Protein AF-0000000080391112 (afdb_homodimer)

Solvent-accessible surface area (backbone atoms only — not comparable to full-atom values): 18934 Å² total; per-residue (Å²): 124,63,50,55,56,70,35,30,35,18,36,12,37,59,83,52,23,48,43,70,63,32,48,49,54,48,21,66,73,70,69,30,48,73,45,47,54,56,57,52,50,52,50,50,19,52,75,69,72,37,51,70,59,55,37,47,55,52,38,66,79,33,61,64,56,57,49,52,56,45,50,52,51,35,51,47,52,72,72,45,60,29,32,34,35,31,22,71,55,28,47,78,56,31,87,76,46,53,21,36,33,30,36,56,54,70,69,59,12,36,50,50,43,30,70,73,71,53,77,54,62,68,59,46,43,52,50,48,53,52,40,51,51,52,50,44,51,42,38,32,72,76,68,68,39,62,83,85,60,63,81,84,40,40,32,36,41,33,46,83,62,33,54,62,68,47,46,40,52,31,50,48,46,46,43,70,49,41,52,89,121,124,62,50,56,56,68,34,30,33,18,38,12,37,58,85,53,24,50,43,69,62,31,49,50,55,48,20,65,72,69,70,30,48,74,45,46,54,56,57,52,52,54,52,50,18,52,76,69,72,36,52,68,58,56,37,48,55,53,38,66,80,34,61,63,57,58,50,53,58,47,51,52,52,35,52,47,54,72,69,44,60,31,34,33,35,31,23,70,56,28,47,78,54,31,86,77,46,54,22,35,33,32,35,58,54,70,67,57,11,36,49,50,44,32,70,73,72,52,76,55,63,67,60,47,43,52,51,49,53,52,39,52,52,51,49,45,50,40,37,31,73,78,67,70,40,62,82,83,60,61,80,83,40,40,31,36,38,34,46,83,61,33,55,61,69,47,47,40,50,31,51,47,47,46,42,67,50,41,51,89,121

Foldseek 3Di:
DQLLQAFEAEEAEAAQLCRVVLQVVLCVVQVAAEDELVVVLCVVCVVVVHDSLVSLVVCLVPVVVVVVSLVVLLVCLVPDTRYYYYYLCSLVSRPGHQFEYGYEDLLNSLVSVCVVPNDDSVVSSVSRVSSVVSVQSSCCVVPVDRSPDCVSHPYYYYCVVDPSVRVSVVVVVVSNPVPPD/DQLLQAFEEEEAEAAQLCRVVLQVVLCVVQVAAEDELVVVLCVVCVVVVHDSLVSLVVCLVPVVVVVVSLVVLLVCLVPDTRYYYYYLCSLVSRPGHQFEYGYEDLLNSLVSVCVVPNDDSVVSSVSRVSSVVSVQSSCCVVPVDRSPDCVSHPYYYYCVVDPSVRVSVVVVVVSNPVPPD

Nearest PDB structures (foldseek):
  3hdt-assembly1_B  TM=7.979E-01  e=8.665E-09  [Clostridium] symbiosum ATCC 14940
  3fdi-assembly1_A  TM=7.710E-01  e=2.626E-08  Eubacterium ventriosum ATCC 27560
  3fdi-assembly1_B  TM=7.491E-01  e=7.749E-07  Eubacterium ventriosum ATCC 27560
  5ycd-assembly1_A  TM=6.142E-01  e=5.636E-06  Poecilia reticulata
  3be4-assembly1_A  TM=5.995E-01  e=8.522E-04  Cryptosporidium parvum Iowa II

pLDDT: mean 89.26, std 10.64, range [34.59, 98.62]

InterPro domains:
  IPR011892 Cytidylate kinase, archaeal-type [MF_00239] (7-179)
  IPR011892 Cytidylate kinase, archaeal-type [TIGR02173] (8-176)
  IPR011994 Cytidylate kinase domain [cd02020] (10-159)
  IPR027417 P-loop containing nucleoside triphosphate hydrolase [G3DSA:3.40.50.300] (3-178)
  IPR027417 P-loop containing nucleoside triphosphate hydrolase [SSF52540] (9-159)

Organism: NCBI:txid1090322

Radius of gyration: 21.75 Å; Cα contacts (8 Å, |Δi|>4): 569; chains: 2; bounding box: 45×64×50 Å

Sequence (362 aa):
MSVASEVLLTISGLPGSGTTTVSRLLSEKYGLEMISAGEVFRSLAKEYGMTLAEFGELAESDDSIDLKIDARQKEIANTRDNVILEGRLAGHMAEKALKIWIKASVDVRVERIVGREGSSFDDKLAETIEREASEAIRYKSIYDINIDDLSAYDLVIDSQKWNQFQITNIVSIAIDNYSDIMSVASEVLLTISGLPGSGTTTVSRLLSEKYGLEMISAGEVFRSLAKEYGMTLAEFGELAESDDSIDLKIDARQKEIANTRDNVILEGRLAGHMAEKALKIWIKASVDVRVERIVGREGSSFDDKLAETIEREASEAIRYKSIYDINIDDLSAYDLVIDS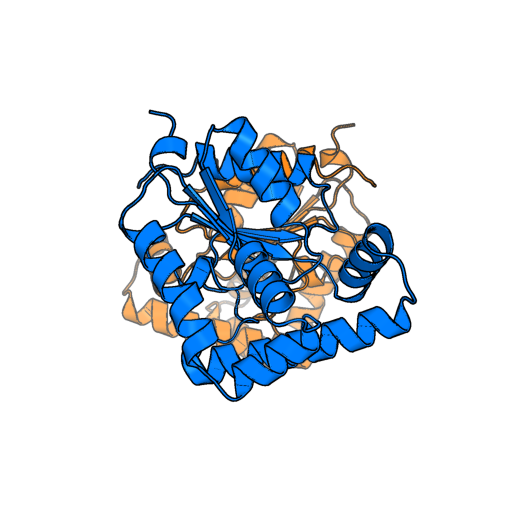QKWNQFQITNIVSIAIDNYSDI

Secondary structure (DSSP, 8-state):
--GGGG--EEEE--TTSSHHHHHHHHHHHHT-EEEEHHHHHHHHHHHTT--HHHHHHHHHH-HHHHHHHHHHHHHHHHH-SSEEEESTTHHHH-SSSEEEEEE--HHHHHHHHHHHH-S-HHHHHHHHHHHHHHHHHHHHHHH---TT--TT-SEEEETTTS-HHHHHHHHHHHHHT----/--GGGG--EEEE--TTSSHHHHHHHHHHHHT-EEEEHHHHHHHHHHHTT--HHHHHHHHHH-HHHHHHHHHHHHHHHHH-SSEEEESTTHHHH-SSSEEEEEE--HHHHHHHHHHHH-S-HHHHHHHHHHHHHHHHHHHHHHH---TT--TT-SEEEETTTS-HHHHHHHHHHHHHH----

Structure (mmCIF, N/CA/C/O backbone):
data_AF-0000000080391112-model_v1
#
loop_
_entity.id
_entity.type
_entity.pdbx_description
1 polymer 'Cytidylate kinase'
#
loop_
_atom_site.group_PDB
_atom_site.id
_atom_site.type_symbol
_atom_site.label_atom_id
_atom_site.label_alt_id
_atom_site.label_comp_id
_atom_site.label_asym_id
_atom_site.label_entity_id
_atom_site.label_seq_id
_atom_site.pdbx_PDB_ins_code
_atom_site.Cartn_x
_atom_site.Cartn_y
_atom_site.Cartn_z
_atom_site.occupancy
_atom_site.B_iso_or_equiv
_atom_site.auth_seq_id
_atom_site.auth_comp_id
_atom_site.auth_asym_id
_atom_site.auth_atom_id
_atom_site.pdbx_PDB_model_num
ATOM 1 N N . MET A 1 1 ? 20.672 1.953 19.703 1 41.41 1 MET A N 1
ATOM 2 C CA . MET A 1 1 ? 19.609 2.943 19.547 1 41.41 1 MET A CA 1
ATOM 3 C C . MET A 1 1 ? 18.453 2.385 18.734 1 41.41 1 MET A C 1
ATOM 5 O O . MET A 1 1 ? 18.656 1.604 17.812 1 41.41 1 MET A O 1
ATOM 9 N N . SER A 1 2 ? 17.25 2.492 19.359 1 52.47 2 SER A N 1
ATOM 10 C CA . SER A 1 2 ? 16.109 1.863 18.703 1 52.47 2 SER A CA 1
ATOM 11 C C . SER A 1 2 ? 16 2.295 17.25 1 52.47 2 SER A C 1
ATOM 13 O O . SER A 1 2 ? 16.359 3.424 16.906 1 52.47 2 SER A O 1
ATOM 15 N N . VAL A 1 3 ? 16.031 1.443 16.312 1 54.97 3 VAL A N 1
ATOM 16 C CA . VAL A 1 3 ? 15.898 1.732 14.883 1 54.97 3 VAL A CA 1
ATOM 17 C C . VAL A 1 3 ? 14.992 2.941 14.68 1 54.97 3 VAL A C 1
ATOM 19 O O . VAL A 1 3 ? 15.219 3.756 13.781 1 54.97 3 VAL A O 1
ATOM 22 N N . ALA A 1 4 ? 14.188 3.119 15.664 1 56.72 4 ALA A N 1
ATOM 23 C CA . ALA A 1 4 ? 13.234 4.223 15.555 1 56.72 4 ALA A CA 1
ATOM 24 C C . ALA A 1 4 ? 13.945 5.57 15.688 1 56.72 4 ALA A C 1
ATOM 26 O O . ALA A 1 4 ? 13.516 6.562 15.094 1 56.72 4 ALA A O 1
ATOM 27 N N . SER A 1 5 ? 15.023 5.441 16.391 1 56.84 5 SER A N 1
ATOM 28 C CA . SER A 1 5 ? 15.711 6.699 16.656 1 56.84 5 SER A CA 1
ATOM 29 C C . SER A 1 5 ? 16.547 7.137 15.453 1 56.84 5 SER A C 1
ATOM 31 O O . SER A 1 5 ? 17.031 8.273 15.406 1 56.84 5 SER A O 1
ATOM 33 N N . GLU A 1 6 ? 16.531 6.398 14.516 1 65.69 6 GLU A N 1
ATOM 34 C CA . GLU A 1 6 ? 17.438 6.754 13.414 1 65.69 6 GLU A CA 1
ATOM 35 C C . GLU A 1 6 ? 16.672 6.871 12.102 1 65.69 6 GLU A C 1
ATOM 37 O O . GLU A 1 6 ? 17.266 7.129 11.055 1 65.69 6 GLU A O 1
ATOM 42 N N . VAL A 1 7 ? 15.359 6.859 12.367 1 67.81 7 VAL A N 1
ATOM 43 C CA . VAL A 1 7 ? 14.625 6.746 11.109 1 67.81 7 VAL A CA 1
ATOM 44 C C . VAL A 1 7 ? 13.641 7.906 10.984 1 67.81 7 VAL A C 1
ATOM 46 O O . VAL A 1 7 ? 12.906 8.211 11.93 1 67.81 7 VAL A O 1
ATOM 49 N N . LEU A 1 8 ? 13.789 8.68 9.891 1 84.38 8 LEU A N 1
ATOM 50 C CA . LEU A 1 8 ? 12.711 9.594 9.539 1 84.38 8 LEU A CA 1
ATOM 51 C C . LEU A 1 8 ? 11.492 8.836 9.023 1 84.38 8 LEU A C 1
ATOM 53 O O . LEU A 1 8 ? 11.617 7.984 8.141 1 84.38 8 LEU A O 1
ATOM 57 N N . LEU A 1 9 ? 10.359 9.062 9.719 1 93 9 LEU A N 1
ATOM 58 C CA . LEU A 1 9 ? 9.109 8.406 9.367 1 93 9 LEU A CA 1
ATOM 59 C C . LEU A 1 9 ? 8.125 9.398 8.75 1 93 9 LEU A C 1
ATOM 61 O O . LEU A 1 9 ? 7.961 10.508 9.25 1 93 9 LEU A O 1
ATOM 65 N N . THR A 1 10 ? 7.594 9.078 7.602 1 95.38 10 THR A N 1
ATOM 66 C CA . THR A 1 10 ? 6.488 9.883 7.078 1 95.38 10 THR A CA 1
ATOM 67 C C . THR A 1 10 ? 5.176 9.109 7.164 1 95.38 10 THR A C 1
ATOM 69 O O . THR A 1 10 ? 5.145 7.898 6.949 1 95.38 10 THR A O 1
ATOM 72 N N . ILE A 1 11 ? 4.168 9.734 7.582 1 97.12 11 ILE A N 1
ATOM 73 C CA . ILE A 1 11 ? 2.805 9.219 7.578 1 97.12 11 ILE A CA 1
ATOM 74 C C . ILE A 1 11 ? 1.916 10.109 6.711 1 97.12 11 ILE A C 1
ATOM 76 O O . ILE A 1 11 ? 1.618 11.242 7.082 1 97.12 11 ILE A O 1
ATOM 80 N N . SER A 1 12 ? 1.531 9.547 5.594 1 97 12 SER A N 1
ATOM 81 C CA . SER A 1 12 ? 0.748 10.305 4.621 1 97 12 SER A CA 1
ATOM 82 C C . SER A 1 12 ? -0.627 9.68 4.414 1 97 12 SER A C 1
ATOM 84 O O . SER A 1 12 ? -0.827 8.5 4.707 1 97 12 SER A O 1
ATOM 86 N N . GLY A 1 13 ? -1.551 10.391 3.891 1 96.62 13 GLY A N 1
ATOM 87 C CA . GLY A 1 13 ? -2.918 9.992 3.596 1 96.62 13 GLY A CA 1
ATOM 88 C C . GLY A 1 13 ? -3.855 11.164 3.4 1 96.62 13 GLY A C 1
ATOM 89 O O . GLY A 1 13 ? -3.5 12.305 3.699 1 96.62 13 GLY A O 1
ATOM 90 N N . LEU A 1 14 ? -5.008 10.875 2.934 1 96 14 LEU A N 1
ATOM 91 C CA . LEU A 1 14 ? -6.012 11.914 2.721 1 96 14 LEU A CA 1
ATOM 92 C C . LEU A 1 14 ? -6.77 12.219 4.008 1 96 14 LEU A C 1
ATOM 94 O O . LEU A 1 14 ? -6.73 11.422 4.953 1 96 14 LEU A O 1
ATOM 98 N N . PRO A 1 15 ? -7.367 13.359 4.078 1 93.31 15 PRO A N 1
ATOM 99 C CA . PRO A 1 15 ? -8.109 13.703 5.297 1 93.31 15 PRO A CA 1
ATOM 100 C C . PRO A 1 15 ? -9.117 12.625 5.695 1 93.31 15 PRO A C 1
ATOM 102 O O . PRO A 1 15 ? -9.844 12.109 4.844 1 93.31 15 PRO A O 1
ATOM 105 N N . GLY A 1 16 ? -9.125 12.273 6.934 1 95.06 16 GLY A N 1
ATOM 106 C CA . GLY A 1 16 ? -10.062 11.289 7.445 1 95.06 16 GLY A CA 1
ATOM 107 C C . GLY A 1 16 ? -9.523 9.875 7.426 1 95.06 16 GLY A C 1
ATOM 108 O O . GLY A 1 16 ? -10.195 8.938 7.871 1 95.06 16 GLY A O 1
ATOM 109 N N . SER A 1 17 ? -8.25 9.68 7.012 1 97.25 17 SER A N 1
ATOM 110 C CA . SER A 1 17 ? -7.699 8.336 6.871 1 97.25 17 SER A CA 1
ATOM 111 C C . SER A 1 17 ? -7.129 7.832 8.195 1 97.25 17 SER A C 1
ATOM 113 O O . SER A 1 17 ? -6.871 6.637 8.352 1 97.25 17 SER A O 1
ATOM 115 N N . GLY A 1 18 ? -6.797 8.688 9.109 1 96.19 18 GLY A N 1
ATOM 116 C CA . GLY A 1 18 ? -6.305 8.266 10.414 1 96.19 18 GLY A CA 1
ATOM 117 C C . GLY A 1 18 ? -4.84 8.586 10.633 1 96.19 18 GLY A C 1
ATOM 118 O O . GLY A 1 18 ? -4.242 8.156 11.625 1 96.19 18 GLY A O 1
ATOM 119 N N . THR A 1 19 ? -4.242 9.43 9.766 1 97.19 19 THR A N 1
ATOM 120 C CA . THR A 1 19 ? -2.812 9.719 9.82 1 97.19 19 THR A CA 1
ATOM 121 C C . THR A 1 19 ? -2.455 10.453 11.109 1 97.19 19 THR A C 1
ATOM 123 O O . THR A 1 19 ? -1.468 10.117 11.766 1 97.19 19 THR A O 1
ATOM 126 N N . THR A 1 20 ? -3.26 11.461 11.484 1 94.62 20 THR A N 1
ATOM 127 C CA . THR A 1 20 ? -2.963 12.258 12.672 1 94.62 20 THR A CA 1
ATOM 128 C C . THR A 1 20 ? -3.006 11.398 13.93 1 94.62 20 THR A C 1
ATOM 130 O O . THR A 1 20 ? -2.111 11.477 14.773 1 94.62 20 THR A O 1
ATOM 133 N N . THR A 1 21 ? -4.023 10.578 14.07 1 95.56 21 THR A N 1
ATOM 134 C CA . THR A 1 21 ? -4.191 9.727 15.242 1 95.56 21 THR A CA 1
ATOM 135 C C . THR A 1 21 ? -3.055 8.711 15.336 1 95.56 21 THR A C 1
ATOM 137 O O . THR A 1 21 ? -2.445 8.555 16.391 1 95.56 21 THR A O 1
ATOM 140 N N . VAL A 1 22 ? -2.723 8.039 14.266 1 97.88 22 VAL A N 1
ATOM 141 C CA . VAL A 1 22 ? -1.666 7.035 14.242 1 97.88 22 VAL A CA 1
ATOM 142 C C . VAL A 1 22 ? -0.319 7.695 14.523 1 97.88 22 VAL A C 1
ATOM 144 O O . VAL A 1 22 ? 0.501 7.156 15.273 1 97.88 22 VAL A O 1
ATOM 147 N N . SER A 1 23 ? -0.066 8.867 13.93 1 97.19 23 SER A N 1
ATOM 148 C CA . SER A 1 23 ? 1.181 9.594 14.141 1 97.19 23 SER A CA 1
ATOM 149 C C . SER A 1 23 ? 1.372 9.938 15.617 1 97.19 23 SER A C 1
ATOM 151 O O . SER A 1 23 ? 2.479 9.828 16.141 1 97.19 23 SER A O 1
ATOM 153 N N . ARG A 1 24 ? 0.317 10.32 16.25 1 96.5 24 ARG A N 1
ATOM 154 C CA . ARG A 1 24 ? 0.392 10.664 17.672 1 96.5 24 ARG A CA 1
ATOM 155 C C . ARG A 1 24 ? 0.723 9.438 18.516 1 96.5 24 ARG A C 1
ATOM 157 O O . ARG A 1 24 ? 1.549 9.508 19.422 1 96.5 24 ARG A O 1
ATOM 164 N N . LEU A 1 25 ? 0.058 8.352 18.234 1 97.69 25 LEU A N 1
ATOM 165 C CA . LEU A 1 25 ? 0.319 7.113 18.953 1 97.69 25 LEU A CA 1
ATOM 166 C C . LEU A 1 25 ? 1.77 6.676 18.781 1 97.69 25 LEU A C 1
ATOM 168 O O . LEU A 1 25 ? 2.418 6.266 19.75 1 97.69 25 LEU A O 1
ATOM 172 N N . LEU A 1 26 ? 2.287 6.785 17.547 1 96.75 26 LEU A N 1
ATOM 173 C CA . LEU A 1 26 ? 3.67 6.414 17.281 1 96.75 26 LEU A CA 1
ATOM 174 C C . LEU A 1 26 ? 4.637 7.367 17.969 1 96.75 26 LEU A C 1
ATOM 176 O O . LEU A 1 26 ? 5.672 6.941 18.5 1 96.75 26 LEU A O 1
ATOM 180 N N . SER A 1 27 ? 4.277 8.648 17.859 1 94.81 27 SER A N 1
ATOM 181 C CA . SER A 1 27 ? 5.078 9.672 18.531 1 94.81 27 SER A CA 1
ATOM 182 C C . SER A 1 27 ? 5.223 9.375 20.016 1 94.81 27 SER A C 1
ATOM 184 O O . SER A 1 27 ? 6.324 9.438 20.562 1 94.81 27 SER A O 1
ATOM 186 N N . GLU A 1 28 ? 4.164 9.062 20.688 1 95.69 28 GLU A N 1
ATOM 187 C CA . GLU A 1 28 ? 4.16 8.734 22.109 1 95.69 28 GLU A CA 1
ATOM 188 C C . GLU A 1 28 ? 4.941 7.453 22.391 1 95.69 28 GLU A C 1
ATOM 190 O O . GLU A 1 28 ? 5.738 7.395 23.328 1 95.69 28 GLU A O 1
ATOM 195 N N . LYS A 1 29 ? 4.785 6.523 21.609 1 94.5 29 LYS A N 1
ATOM 196 C CA . LYS A 1 29 ? 5.395 5.215 21.828 1 94.5 29 LYS A CA 1
ATOM 197 C C . LYS A 1 29 ? 6.914 5.293 21.703 1 94.5 29 LYS A C 1
ATOM 199 O O . LYS A 1 29 ? 7.637 4.676 22.484 1 94.5 29 LYS A O 1
ATOM 204 N N . TYR A 1 30 ? 7.395 6.074 20.734 1 93.12 30 TYR A N 1
ATOM 205 C CA . TYR A 1 30 ? 8.82 6.043 20.422 1 93.12 30 TYR A CA 1
ATOM 206 C C . TYR A 1 30 ? 9.508 7.316 20.906 1 93.12 30 TYR A C 1
ATOM 208 O O . TYR A 1 30 ? 10.727 7.453 20.781 1 93.12 30 TYR A O 1
ATOM 216 N N . GLY A 1 31 ? 8.719 8.203 21.391 1 90.31 31 GLY A N 1
ATOM 217 C CA . GLY A 1 31 ? 9.281 9.477 21.828 1 90.31 31 GLY A CA 1
ATOM 218 C C . GLY A 1 31 ? 9.766 10.336 20.672 1 90.31 31 GLY A C 1
ATOM 219 O O . GLY A 1 31 ? 10.836 10.945 20.766 1 90.31 31 GLY A O 1
ATOM 220 N N . LEU A 1 32 ? 9.016 10.328 19.594 1 90.38 32 LEU A N 1
ATOM 221 C CA . LEU A 1 32 ? 9.383 11.094 18.406 1 90.38 32 LEU A CA 1
ATOM 222 C C . LEU A 1 32 ? 8.641 12.422 18.375 1 90.38 32 LEU A C 1
ATOM 224 O O . LEU A 1 32 ? 7.484 12.508 18.797 1 90.38 32 LEU A O 1
ATOM 228 N N . GLU A 1 33 ? 9.312 13.344 17.859 1 89.19 33 GLU A N 1
ATOM 229 C CA . GLU A 1 33 ? 8.617 14.586 17.547 1 89.19 33 GLU A CA 1
ATOM 230 C C . GLU A 1 33 ? 7.75 14.445 16.297 1 89.19 33 GLU A C 1
ATOM 232 O O . GLU A 1 33 ? 8.164 13.812 15.32 1 89.19 33 GLU A O 1
ATOM 237 N N . MET A 1 34 ? 6.551 15 16.359 1 91.31 34 MET A N 1
ATOM 238 C CA . MET A 1 34 ? 5.648 14.961 15.211 1 91.31 34 MET A CA 1
ATOM 239 C C . MET A 1 34 ? 5.504 16.344 14.586 1 91.31 34 MET A C 1
ATOM 241 O O . MET A 1 34 ? 5.242 17.328 15.289 1 91.31 34 MET A O 1
ATOM 245 N N . ILE A 1 35 ? 5.797 16.375 13.367 1 89.06 35 ILE A N 1
ATOM 246 C CA . ILE A 1 35 ? 5.555 17.578 12.586 1 89.06 35 ILE A CA 1
ATOM 247 C C . ILE A 1 35 ? 4.41 17.328 11.602 1 89.06 35 ILE A C 1
ATOM 249 O O . ILE A 1 35 ? 4.512 16.469 10.727 1 89.06 35 ILE A O 1
ATOM 253 N N . SER A 1 36 ? 3.424 18.109 11.703 1 91.25 36 SER A N 1
ATOM 254 C CA . SER A 1 36 ? 2.215 17.906 10.914 1 91.25 36 SER A CA 1
ATOM 255 C C . SER A 1 36 ? 1.986 19.047 9.93 1 91.25 36 SER A C 1
ATOM 257 O O . SER A 1 36 ? 1.629 20.156 10.328 1 91.25 36 SER A O 1
ATOM 259 N N . ALA A 1 37 ? 2.143 18.781 8.633 1 88.12 37 ALA A N 1
ATOM 260 C CA . ALA A 1 37 ? 1.833 19.766 7.602 1 88.12 37 ALA A CA 1
ATOM 261 C C . ALA A 1 37 ? 0.351 20.125 7.613 1 88.12 37 ALA A C 1
ATOM 263 O O . ALA A 1 37 ? -0.016 21.281 7.348 1 88.12 37 ALA A O 1
ATOM 264 N N . GLY A 1 38 ? -0.46 19.125 7.91 1 86.69 38 GLY A N 1
ATOM 265 C CA . GLY A 1 38 ? -1.887 19.391 7.996 1 86.69 38 GLY A CA 1
ATOM 266 C C . GLY A 1 38 ? -2.242 20.406 9.078 1 86.69 38 GLY A C 1
ATOM 267 O O . GLY A 1 38 ? -3.068 21.297 8.859 1 86.69 38 GLY A O 1
ATOM 268 N N . GLU A 1 39 ? -1.61 20.234 10.156 1 85.81 39 GLU A N 1
ATOM 269 C CA . GLU A 1 39 ? -1.853 21.172 11.25 1 85.81 39 GLU A CA 1
ATOM 270 C C . GLU A 1 39 ? -1.379 22.578 10.891 1 85.81 39 GLU A C 1
ATOM 272 O O . GLU A 1 39 ? -2.037 23.562 11.219 1 85.81 39 GLU A O 1
ATOM 277 N N . VAL A 1 40 ? -0.27 22.688 10.266 1 85.19 40 VAL A N 1
ATOM 278 C CA . VAL A 1 40 ? 0.255 23.984 9.844 1 85.19 40 VAL A CA 1
ATOM 279 C C . VAL A 1 40 ? -0.703 24.625 8.844 1 85.19 40 VAL A C 1
ATOM 281 O O . VAL A 1 40 ? -1.014 25.812 8.953 1 85.19 40 VAL A O 1
ATOM 284 N N . PHE A 1 41 ? -1.159 23.922 7.922 1 87.38 41 PHE A N 1
ATOM 285 C CA . PHE A 1 41 ? -2.084 24.422 6.91 1 87.38 41 PHE A CA 1
ATOM 286 C C . PHE A 1 41 ? -3.367 24.922 7.559 1 87.38 41 PHE A C 1
ATOM 288 O O . PHE A 1 41 ? -3.857 26 7.215 1 87.38 41 PHE A O 1
ATOM 295 N N . ARG A 1 42 ? -3.904 24.156 8.461 1 87.88 42 ARG A N 1
ATOM 296 C CA . ARG A 1 42 ? -5.129 24.531 9.156 1 87.88 42 ARG A CA 1
ATOM 297 C C . ARG A 1 42 ? -4.926 25.812 9.961 1 87.88 42 ARG A C 1
ATOM 299 O O . ARG A 1 42 ? -5.812 26.656 10.016 1 87.88 42 ARG A O 1
ATOM 306 N N . SER A 1 43 ? -3.799 25.812 10.57 1 88.25 43 SER A N 1
ATOM 307 C CA . SER A 1 43 ? -3.492 27 11.367 1 88.25 43 SER A CA 1
ATOM 308 C C . SER A 1 43 ? -3.395 28.25 10.492 1 88.25 43 SER A C 1
ATOM 310 O O . SER A 1 43 ? -3.902 29.312 10.859 1 88.25 43 SER A O 1
ATOM 312 N N . LEU A 1 44 ? -2.771 28.109 9.359 1 88 44 LEU A N 1
ATOM 313 C CA . LEU A 1 44 ? -2.654 29.219 8.422 1 88 44 LEU A CA 1
ATOM 314 C C . LEU A 1 44 ? -4.027 29.641 7.906 1 88 44 LEU A C 1
ATOM 316 O O . LEU A 1 44 ? -4.324 30.844 7.82 1 88 44 LEU A O 1
ATOM 320 N N . ALA A 1 45 ? -4.824 28.688 7.547 1 90.5 45 ALA A N 1
ATOM 321 C CA . ALA A 1 45 ? -6.18 29 7.102 1 90.5 45 ALA A CA 1
ATOM 322 C C . ALA A 1 45 ? -6.93 29.828 8.141 1 90.5 45 ALA A C 1
ATOM 324 O O . ALA A 1 45 ? -7.602 30.797 7.809 1 90.5 45 ALA A O 1
ATOM 325 N N . LYS A 1 46 ? -6.789 29.406 9.414 1 91.88 46 LYS A N 1
ATOM 326 C CA . LYS A 1 46 ? -7.434 30.109 10.523 1 91.88 46 LYS A CA 1
ATOM 327 C C . LYS A 1 46 ? -6.906 31.531 10.656 1 91.88 46 LYS A C 1
ATOM 329 O O . LYS A 1 46 ? -7.676 32.469 10.891 1 91.88 46 LYS A O 1
ATOM 334 N N . GLU A 1 47 ? -5.688 31.688 10.547 1 91.69 47 GLU A N 1
ATOM 335 C CA . GLU A 1 47 ? -5.062 33 10.633 1 91.69 47 GLU A CA 1
ATOM 336 C C . GLU A 1 47 ? -5.598 33.938 9.555 1 91.69 47 GLU A C 1
ATOM 338 O O . GLU A 1 47 ? -5.715 35.156 9.781 1 91.69 47 GLU A O 1
ATOM 343 N N . TYR A 1 48 ? -5.957 33.406 8.43 1 92.25 48 TYR A N 1
ATOM 344 C CA . TYR A 1 48 ? -6.473 34.188 7.312 1 92.25 48 TYR A CA 1
ATOM 345 C C . TYR A 1 48 ? -7.984 34.344 7.422 1 92.25 48 TYR A C 1
ATOM 347 O O . TYR A 1 48 ? -8.602 35 6.582 1 92.25 48 TYR A O 1
ATOM 355 N N . GLY A 1 49 ? -8.539 33.688 8.391 1 94.06 49 GLY A N 1
ATOM 356 C CA . GLY A 1 49 ? -9.984 33.719 8.57 1 94.06 49 GLY A CA 1
ATOM 357 C C . GLY A 1 49 ? -10.75 33 7.492 1 94.06 49 GLY A C 1
ATOM 358 O O . GLY A 1 49 ? -11.828 33.438 7.082 1 94.06 49 GLY A O 1
ATOM 359 N N . MET A 1 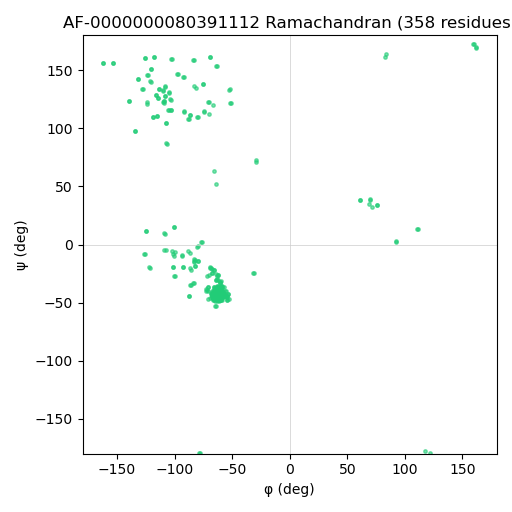50 ? -10.156 31.906 6.992 1 92.88 50 MET A N 1
ATOM 360 C CA . MET A 1 50 ? -10.727 31.172 5.871 1 92.88 50 MET A CA 1
ATOM 361 C C . MET A 1 50 ? -11.016 29.719 6.262 1 92.88 50 MET A C 1
ATOM 363 O O . MET A 1 50 ? -10.359 29.172 7.145 1 92.88 50 MET A O 1
ATOM 367 N N . THR A 1 51 ? -12.055 29.188 5.551 1 89.38 51 THR A N 1
ATOM 368 C CA . THR A 1 51 ? -12.227 27.75 5.613 1 89.38 51 THR A CA 1
ATOM 369 C C . THR A 1 51 ? -11.094 27.031 4.883 1 89.38 51 THR A C 1
ATOM 371 O O . THR A 1 51 ? -10.344 27.656 4.133 1 89.38 51 THR A O 1
ATOM 374 N N . LEU A 1 52 ? -10.953 25.797 5.195 1 86.62 52 LEU A N 1
ATOM 375 C CA . LEU A 1 52 ? -9.938 25 4.508 1 86.62 52 LEU A CA 1
ATOM 376 C C . LEU A 1 52 ? -10.141 25.047 2.998 1 86.62 52 LEU A C 1
ATOM 378 O O . LEU A 1 52 ? -9.172 25.125 2.238 1 86.62 52 LEU A O 1
ATOM 382 N N . ALA A 1 53 ? -11.344 25 2.588 1 87.25 53 ALA A N 1
ATOM 383 C CA . ALA A 1 53 ? -11.664 25.047 1.165 1 87.25 53 ALA A CA 1
ATOM 384 C C . ALA A 1 53 ? -11.258 26.391 0.558 1 87.25 53 ALA A C 1
ATOM 386 O O . ALA A 1 53 ? -10.641 26.422 -0.507 1 87.25 53 ALA A O 1
ATOM 387 N N . GLU A 1 54 ? -11.633 27.453 1.217 1 90.19 54 GLU A N 1
ATOM 388 C CA . GLU A 1 54 ? -11.289 28.797 0.76 1 90.19 54 GLU A CA 1
ATOM 389 C C . GLU A 1 54 ? -9.773 29 0.708 1 90.19 54 GLU A C 1
ATOM 391 O O . GLU A 1 54 ? -9.25 29.578 -0.246 1 90.19 54 GLU A O 1
ATOM 396 N N . PHE A 1 55 ? -9.164 28.562 1.743 1 91.19 55 PHE A N 1
ATOM 397 C CA . PHE A 1 55 ? -7.715 28.688 1.823 1 91.19 55 PHE A CA 1
ATOM 398 C C . PHE A 1 55 ? -7.035 27.875 0.734 1 91.19 55 PHE A C 1
ATOM 400 O O . PHE A 1 55 ? -6.016 28.281 0.18 1 91.19 55 PHE A O 1
ATOM 407 N N . GLY A 1 56 ? -7.527 26.688 0.449 1 88.88 56 GLY A N 1
ATOM 408 C CA . GLY A 1 56 ? -7.051 25.891 -0.67 1 88.88 56 GLY A CA 1
ATOM 409 C C . GLY A 1 56 ? -7.164 26.609 -2.004 1 88.88 56 GLY A C 1
ATOM 410 O O . GLY A 1 56 ? -6.242 26.562 -2.82 1 88.88 56 GLY A O 1
ATOM 411 N N . GLU A 1 57 ? -8.289 27.266 -2.176 1 89.44 57 GLU A N 1
ATOM 412 C CA . GLU A 1 57 ? -8.492 28.047 -3.396 1 89.44 57 GLU A CA 1
ATOM 413 C C . GLU A 1 57 ? -7.477 29.172 -3.506 1 89.44 57 GLU A C 1
ATOM 415 O O . GLU A 1 57 ? -6.973 29.453 -4.594 1 89.44 57 GLU A O 1
ATOM 420 N N . LEU A 1 58 ? -7.328 29.812 -2.441 1 90.56 58 LEU A N 1
ATOM 421 C CA . LEU A 1 58 ? -6.316 30.859 -2.41 1 90.56 58 LEU A CA 1
ATOM 422 C C . LEU A 1 58 ? -4.945 30.297 -2.777 1 90.56 58 LEU A C 1
ATOM 424 O O . LEU A 1 58 ? -4.203 30.922 -3.547 1 90.56 58 LEU A O 1
ATOM 428 N N . ALA A 1 59 ? -4.574 29.172 -2.244 1 90 59 ALA A N 1
ATOM 429 C CA . ALA A 1 59 ? -3.281 28.531 -2.477 1 90 59 ALA A CA 1
ATOM 430 C C . ALA A 1 59 ? -3.121 28.141 -3.941 1 90 59 ALA A C 1
ATOM 432 O O . ALA A 1 59 ? -1.999 28.047 -4.445 1 90 59 ALA A O 1
ATOM 433 N N . GLU A 1 60 ? -4.203 27.828 -4.668 1 89.75 60 GLU A N 1
ATOM 434 C CA . GLU A 1 60 ? -4.16 27.5 -6.09 1 89.75 60 GLU A CA 1
ATOM 435 C C . GLU A 1 60 ? -3.592 28.672 -6.898 1 89.75 60 GLU A C 1
ATOM 437 O O . GLU A 1 60 ? -2.924 28.453 -7.914 1 89.75 60 GLU A O 1
ATOM 442 N N . SER A 1 61 ? -3.918 29.828 -6.461 1 89.75 61 SER A N 1
ATOM 443 C CA . SER A 1 61 ? -3.49 31.016 -7.199 1 89.75 61 SER A CA 1
ATOM 444 C C . SER A 1 61 ? -2.176 31.562 -6.652 1 89.75 61 SER A C 1
ATOM 446 O O . SER A 1 61 ? -1.586 32.469 -7.238 1 89.75 61 SER A O 1
ATOM 448 N N . ASP A 1 62 ? -1.737 31.047 -5.531 1 90.19 62 ASP A N 1
ATOM 449 C CA . ASP A 1 62 ? -0.527 31.516 -4.863 1 90.19 62 ASP A CA 1
ATOM 450 C C . ASP A 1 62 ? 0.339 30.344 -4.41 1 90.19 62 ASP A C 1
ATOM 452 O O . ASP A 1 62 ? 0.256 29.906 -3.262 1 90.19 62 ASP A O 1
ATOM 456 N N . ASP A 1 63 ? 1.276 30.047 -5.172 1 89.19 63 ASP A N 1
ATOM 457 C CA . ASP A 1 63 ? 2.127 28.891 -4.938 1 89.19 63 ASP A CA 1
ATOM 458 C C . ASP A 1 63 ? 2.986 29.078 -3.688 1 89.19 63 ASP A C 1
ATOM 460 O O . ASP A 1 63 ? 3.518 28.109 -3.139 1 89.19 63 ASP A O 1
ATOM 464 N N . SER A 1 64 ? 3.141 30.297 -3.33 1 87.56 64 SER A N 1
ATOM 465 C CA . SER A 1 64 ? 4.055 30.578 -2.23 1 87.56 64 SER A CA 1
ATOM 466 C C . SER A 1 64 ? 3.576 29.953 -0.93 1 87.56 64 SER A C 1
ATOM 468 O O . SER A 1 64 ? 4.383 29.641 -0.048 1 87.56 64 SER A O 1
ATOM 470 N N . ILE A 1 65 ? 2.295 29.719 -0.774 1 84.69 65 ILE A N 1
ATOM 471 C CA . ILE A 1 65 ? 1.729 29.109 0.424 1 84.69 65 ILE A CA 1
ATOM 472 C C . ILE A 1 65 ? 2.232 27.672 0.56 1 84.69 65 ILE A C 1
ATOM 474 O O . ILE A 1 65 ? 2.838 27.312 1.571 1 84.69 65 ILE A O 1
ATOM 478 N N . ASP A 1 66 ? 2.076 26.891 -0.491 1 87.06 66 ASP A N 1
ATOM 479 C CA . ASP A 1 66 ? 2.531 25.5 -0.484 1 87.06 66 ASP A CA 1
ATOM 480 C C . ASP A 1 66 ? 4.051 25.422 -0.367 1 87.06 66 ASP A C 1
ATOM 482 O O . ASP A 1 66 ? 4.582 24.578 0.365 1 87.06 66 ASP A O 1
ATOM 486 N N . LEU A 1 67 ? 4.699 26.312 -1.027 1 86 67 LEU A N 1
ATOM 487 C CA . LEU A 1 67 ? 6.156 26.297 -1.052 1 86 67 LEU A CA 1
ATOM 488 C C . LEU A 1 67 ? 6.727 26.578 0.334 1 86 67 LEU A C 1
ATOM 490 O O . LEU A 1 67 ? 7.73 25.984 0.73 1 86 67 LEU A O 1
ATOM 494 N N . LYS A 1 68 ? 6.086 27.453 0.998 1 81.19 68 LYS A N 1
ATOM 495 C CA . LYS A 1 68 ? 6.535 27.797 2.346 1 81.19 68 LYS A CA 1
ATOM 496 C C . LYS A 1 68 ? 6.344 26.609 3.299 1 81.19 68 LYS A C 1
ATOM 498 O O . LYS A 1 68 ? 7.23 26.312 4.098 1 81.19 68 LYS A O 1
ATOM 503 N N . ILE A 1 69 ? 5.191 26 3.238 1 81.12 69 ILE A N 1
ATOM 504 C CA . ILE A 1 69 ? 4.883 24.859 4.102 1 81.12 69 ILE A CA 1
ATOM 505 C C . ILE A 1 69 ? 5.836 23.719 3.797 1 81.12 69 ILE A C 1
ATOM 507 O O . ILE A 1 69 ? 6.406 23.109 4.711 1 81.12 69 ILE A O 1
ATOM 511 N N . ASP A 1 70 ? 6.102 23.5 2.549 1 83.06 70 ASP A N 1
ATOM 512 C CA . ASP A 1 70 ? 6.934 22.391 2.111 1 83.06 70 ASP A CA 1
ATOM 513 C C . ASP A 1 70 ? 8.406 22.641 2.438 1 83.06 70 ASP A C 1
ATOM 515 O O . ASP A 1 70 ? 9.141 21.703 2.773 1 83.06 70 ASP A O 1
ATOM 519 N N . ALA A 1 71 ? 8.812 23.906 2.285 1 80.12 71 ALA A N 1
ATOM 520 C CA . ALA A 1 71 ? 10.203 24.234 2.59 1 80.12 71 ALA A CA 1
ATOM 521 C C . ALA A 1 71 ? 10.547 23.891 4.035 1 80.12 71 ALA A C 1
ATOM 523 O O . ALA A 1 71 ? 11.625 23.375 4.316 1 80.12 71 ALA A O 1
ATOM 524 N N . ARG A 1 72 ? 9.688 24.094 4.867 1 77.06 72 ARG A N 1
ATOM 525 C CA . ARG A 1 72 ? 9.898 23.766 6.277 1 77.06 72 ARG A CA 1
ATOM 526 C C . ARG A 1 72 ? 9.945 22.266 6.496 1 77.06 72 ARG A C 1
ATOM 528 O O . ARG A 1 72 ? 10.789 21.766 7.242 1 77.06 72 ARG A O 1
ATOM 535 N N . GLN A 1 73 ? 9.023 21.562 5.91 1 79.19 73 GLN A N 1
ATOM 536 C CA . GLN A 1 73 ? 9 20.109 6.012 1 79.19 73 GLN A CA 1
ATOM 537 C C . GLN A 1 73 ? 10.297 19.5 5.488 1 79.19 73 GLN A C 1
ATOM 539 O O . GLN A 1 73 ? 10.859 18.594 6.113 1 79.19 73 GLN A O 1
ATOM 544 N N . LYS A 1 74 ? 10.734 20.062 4.414 1 77.38 74 LYS A N 1
ATOM 545 C CA . LYS A 1 74 ? 11.961 19.562 3.799 1 77.38 74 LYS A CA 1
ATOM 546 C C . LYS A 1 74 ? 13.172 19.828 4.691 1 77.38 74 LYS A C 1
ATOM 548 O O . LYS A 1 74 ? 14.055 18.984 4.824 1 77.38 74 LYS A O 1
ATOM 553 N N . GLU A 1 75 ? 13.18 20.984 5.176 1 76.38 75 GLU A N 1
ATOM 554 C CA . GLU A 1 75 ? 14.281 21.344 6.074 1 76.38 75 GLU A CA 1
ATOM 555 C C . GLU A 1 75 ? 14.336 20.391 7.266 1 76.38 75 GLU A C 1
ATOM 557 O O . GLU A 1 75 ? 15.406 19.891 7.613 1 76.38 75 GLU A O 1
ATOM 562 N N . ILE A 1 76 ? 13.234 20.125 7.828 1 74.06 76 ILE A N 1
ATOM 563 C CA . ILE A 1 76 ? 13.148 19.25 8.984 1 74.06 76 ILE A CA 1
ATOM 564 C C . ILE A 1 76 ? 13.523 17.812 8.578 1 74.06 76 ILE A C 1
ATOM 566 O O . ILE A 1 76 ? 14.312 17.156 9.258 1 74.06 76 ILE A O 1
ATOM 570 N N . ALA A 1 77 ? 12.984 17.375 7.461 1 71.81 77 ALA A N 1
ATOM 571 C CA . ALA A 1 77 ? 13.195 16.016 6.965 1 71.81 77 ALA A CA 1
ATOM 572 C C . ALA A 1 77 ? 14.664 15.773 6.656 1 71.81 77 ALA A C 1
ATOM 574 O O . ALA A 1 77 ? 15.156 14.641 6.777 1 71.81 77 ALA A O 1
ATOM 575 N N . ASN A 1 78 ? 15.359 16.797 6.355 1 71.75 78 ASN A N 1
ATOM 576 C CA . ASN A 1 78 ? 16.75 16.625 5.922 1 71.75 78 ASN A CA 1
ATOM 577 C C . ASN A 1 78 ? 17.719 16.906 7.059 1 71.75 78 ASN A C 1
ATOM 579 O O . ASN A 1 78 ? 18.922 16.656 6.926 1 71.75 78 ASN A O 1
ATOM 583 N N . THR A 1 79 ? 17.234 17.359 8.125 1 68.38 79 THR A N 1
ATOM 584 C CA . THR A 1 79 ? 18.172 17.797 9.148 1 68.38 79 THR A CA 1
ATOM 585 C C . THR A 1 79 ? 17.953 17.031 10.445 1 68.38 79 THR A C 1
ATOM 587 O O . THR A 1 79 ? 18.812 17.031 11.328 1 68.38 79 THR A O 1
ATOM 590 N N . ARG A 1 80 ? 16.781 16.484 10.516 1 70.75 80 ARG A N 1
ATOM 591 C CA . ARG A 1 80 ? 16.453 15.875 11.805 1 70.75 80 ARG A CA 1
ATOM 592 C C . ARG A 1 80 ? 16.156 14.391 11.648 1 70.75 80 ARG A C 1
ATOM 594 O O . ARG A 1 80 ? 15.711 13.945 10.594 1 70.75 80 ARG A O 1
ATOM 601 N N . ASP A 1 81 ? 16.688 13.688 12.68 1 74.06 81 ASP A N 1
ATOM 602 C CA . ASP A 1 81 ? 16.266 12.305 12.891 1 74.06 81 ASP A CA 1
ATOM 603 C C . ASP A 1 81 ? 15.273 12.188 14.039 1 74.06 81 ASP A C 1
ATOM 605 O O . ASP A 1 81 ? 14.922 13.188 14.664 1 74.06 81 ASP A O 1
ATOM 609 N N . ASN A 1 82 ? 14.539 11.156 14.078 1 81.88 82 ASN A N 1
ATOM 610 C CA . ASN A 1 82 ? 13.625 10.914 15.188 1 81.88 82 ASN A CA 1
ATOM 611 C C . ASN A 1 82 ? 12.383 11.797 15.094 1 81.88 82 ASN A C 1
ATOM 613 O O . ASN A 1 82 ? 11.984 12.43 16.078 1 81.88 82 ASN A O 1
ATOM 617 N N . VAL A 1 83 ? 12.008 12.031 13.852 1 88.75 83 VAL A N 1
ATOM 618 C CA . VAL A 1 83 ? 10.836 12.867 13.602 1 88.75 83 VAL A CA 1
ATOM 619 C C . VAL A 1 83 ? 9.82 12.086 12.758 1 88.75 83 VAL A C 1
ATOM 621 O O . VAL A 1 83 ? 10.195 11.234 11.961 1 88.75 83 VAL A O 1
ATOM 624 N N . ILE A 1 84 ? 8.547 12.344 13.031 1 93.19 84 ILE A N 1
ATOM 625 C CA . ILE A 1 84 ? 7.449 11.93 12.164 1 93.19 84 ILE A CA 1
ATOM 626 C C . ILE A 1 84 ? 6.949 13.125 11.359 1 93.19 84 ILE A C 1
ATOM 628 O O . ILE A 1 84 ? 6.527 14.133 11.93 1 93.19 84 ILE A O 1
ATOM 632 N N . LEU A 1 85 ? 7.098 13.047 10.102 1 93.12 85 LEU A N 1
ATOM 633 C CA . LEU A 1 85 ? 6.473 14.023 9.219 1 93.12 85 LEU A CA 1
ATOM 634 C C . LEU A 1 85 ? 5.102 13.539 8.758 1 93.12 85 LEU A C 1
ATOM 636 O O . LEU A 1 85 ? 4.992 12.508 8.094 1 93.12 85 LEU A O 1
ATOM 640 N N . GLU A 1 86 ? 4.117 14.25 9.172 1 94.88 86 GLU A N 1
ATOM 641 C CA . GLU A 1 86 ? 2.746 13.875 8.844 1 94.88 86 GLU A CA 1
ATOM 642 C C . GLU A 1 86 ? 2.131 14.852 7.852 1 94.88 86 GLU A C 1
ATOM 644 O O . GLU A 1 86 ? 2.281 16.062 7.996 1 94.88 86 GLU A O 1
ATOM 649 N N . GLY A 1 87 ? 1.517 14.289 6.82 1 92.88 87 GLY A N 1
ATOM 650 C CA . GLY A 1 87 ? 0.847 15.117 5.824 1 92.88 87 GLY A CA 1
ATOM 651 C C . GLY A 1 87 ? 0.631 14.398 4.504 1 92.88 87 GLY A C 1
ATOM 652 O O . GLY A 1 87 ? 1.231 13.352 4.254 1 92.88 87 GLY A O 1
ATOM 653 N N . ARG A 1 88 ? -0.092 15.031 3.635 1 92.12 88 ARG A N 1
ATOM 654 C CA . ARG A 1 88 ? -0.482 14.414 2.371 1 92.12 88 ARG A CA 1
ATOM 655 C C . ARG A 1 88 ? 0.737 14.141 1.496 1 92.12 88 ARG A C 1
ATOM 657 O O . ARG A 1 88 ? 0.792 13.125 0.8 1 92.12 88 ARG A O 1
ATOM 664 N N . LEU A 1 89 ? 1.704 15.047 1.524 1 89.75 89 LEU A N 1
ATOM 665 C CA . LEU A 1 89 ? 2.855 14.93 0.636 1 89.75 89 LEU A CA 1
ATOM 666 C C . LEU A 1 89 ? 4.113 14.562 1.418 1 89.75 89 LEU A C 1
ATOM 668 O O . LEU A 1 89 ? 5.219 14.594 0.876 1 89.75 89 LEU A O 1
ATOM 672 N N . ALA A 1 90 ? 3.953 14.219 2.666 1 91.12 90 ALA A N 1
ATOM 673 C CA . ALA A 1 90 ? 5.113 13.977 3.518 1 91.12 90 ALA A CA 1
ATOM 674 C C . ALA A 1 90 ? 6.051 12.945 2.887 1 91.12 90 ALA A C 1
ATOM 676 O O . ALA A 1 90 ? 7.27 13.141 2.863 1 91.12 90 ALA A O 1
ATOM 677 N N . GLY A 1 91 ? 5.535 11.906 2.338 1 91.81 91 GLY A N 1
ATOM 678 C CA . GLY A 1 91 ? 6.34 10.867 1.722 1 91.81 91 GLY A CA 1
ATOM 679 C C . GLY A 1 91 ? 7.121 11.352 0.516 1 91.81 91 GLY A C 1
ATOM 680 O O . GLY A 1 91 ? 8.211 10.852 0.232 1 91.81 91 GLY A O 1
ATOM 681 N N . HIS A 1 92 ? 6.605 12.281 -0.162 1 90.19 92 HIS A N 1
ATOM 682 C CA . HIS A 1 92 ? 7.258 12.828 -1.347 1 90.19 92 HIS A CA 1
ATOM 683 C C . HIS A 1 92 ? 8.312 13.859 -0.967 1 90.19 92 HIS A C 1
ATOM 685 O O . HIS A 1 92 ? 9.219 14.148 -1.757 1 90.19 92 HIS A O 1
ATOM 691 N N . MET A 1 93 ? 8.195 14.352 0.233 1 84.81 93 MET A N 1
ATOM 692 C CA . MET A 1 93 ? 9.078 15.438 0.652 1 84.81 93 MET A CA 1
ATOM 693 C C . MET A 1 93 ? 10.32 14.898 1.353 1 84.81 93 MET A C 1
ATOM 695 O O . MET A 1 93 ? 11.305 15.609 1.52 1 84.81 93 MET A O 1
ATOM 699 N N . ALA A 1 94 ? 10.203 13.703 1.791 1 84.31 94 ALA A N 1
ATOM 700 C CA . ALA A 1 94 ? 11.32 13.062 2.494 1 84.31 94 ALA A CA 1
ATOM 701 C C . ALA A 1 94 ? 11.969 11.992 1.631 1 84.31 94 ALA A C 1
ATOM 703 O O . ALA A 1 94 ? 11.438 10.883 1.498 1 84.31 94 ALA A O 1
ATOM 704 N N . GLU A 1 95 ? 13.055 12.242 1.102 1 79.81 95 GLU A N 1
ATOM 705 C CA . GLU A 1 95 ? 13.719 11.305 0.2 1 79.81 95 GLU A CA 1
ATOM 706 C C . GLU A 1 95 ? 14.164 10.047 0.941 1 79.81 95 GLU A C 1
ATOM 708 O O . GLU A 1 95 ? 13.969 8.93 0.453 1 79.81 95 GLU A O 1
ATOM 713 N N . LYS A 1 96 ? 14.773 10.289 2.074 1 84.75 96 LYS A N 1
ATOM 714 C CA . LYS A 1 96 ? 15.25 9.164 2.869 1 84.75 96 LYS A CA 1
ATOM 715 C C . LYS A 1 96 ? 14.383 8.953 4.105 1 84.75 96 LYS A C 1
ATOM 717 O O . LYS A 1 96 ? 14.633 9.539 5.156 1 84.75 96 LYS A O 1
ATOM 722 N N . ALA A 1 97 ? 13.398 8.266 4.008 1 90.88 97 ALA A N 1
ATOM 723 C CA . ALA A 1 97 ? 12.477 8.008 5.109 1 90.88 97 ALA A CA 1
ATOM 724 C C . ALA A 1 97 ? 11.758 6.672 4.922 1 90.88 97 ALA A C 1
ATOM 726 O O . ALA A 1 97 ? 11.773 6.098 3.83 1 90.88 97 ALA A O 1
ATOM 727 N N . LEU A 1 98 ? 11.312 6.113 5.977 1 94.06 98 LEU A N 1
ATOM 728 C CA . LEU A 1 98 ? 10.258 5.109 5.891 1 94.06 98 LEU A CA 1
ATOM 729 C C . LEU A 1 98 ? 8.914 5.758 5.605 1 94.06 98 LEU A C 1
ATOM 731 O O . LEU A 1 98 ? 8.422 6.555 6.406 1 94.06 98 LEU A O 1
ATOM 735 N N . LYS A 1 99 ? 8.359 5.484 4.461 1 96.56 99 LYS A N 1
ATOM 736 C CA . LYS A 1 99 ? 7.184 6.191 3.971 1 96.56 99 LYS A CA 1
ATOM 737 C C . LYS A 1 99 ? 5.934 5.324 4.09 1 96.56 99 LYS A C 1
ATOM 739 O O . LYS A 1 99 ? 5.805 4.316 3.391 1 96.56 99 LYS A O 1
ATOM 744 N N . ILE A 1 100 ? 4.988 5.75 4.914 1 98.12 100 ILE A N 1
ATOM 745 C CA . ILE A 1 100 ? 3.748 5.027 5.168 1 98.12 100 ILE A CA 1
ATOM 746 C C . ILE A 1 100 ? 2.566 5.828 4.625 1 98.12 100 ILE A C 1
ATOM 748 O O . ILE A 1 100 ? 2.506 7.047 4.797 1 98.12 100 ILE A O 1
ATOM 752 N N . TRP A 1 101 ? 1.679 5.148 3.926 1 98.38 101 TRP A N 1
ATOM 753 C CA . TRP A 1 101 ? 0.409 5.719 3.488 1 98.38 101 TRP A CA 1
ATOM 754 C C . TRP A 1 101 ? -0.766 5.02 4.16 1 98.38 101 TRP A C 1
ATOM 756 O O . TRP A 1 101 ? -0.837 3.787 4.172 1 98.38 101 TRP A O 1
ATOM 766 N N . ILE A 1 102 ? -1.619 5.789 4.793 1 98.5 102 ILE A N 1
ATOM 767 C CA . ILE A 1 102 ? -2.854 5.258 5.359 1 98.5 102 ILE A CA 1
ATOM 768 C C . ILE A 1 102 ? -4.039 5.656 4.48 1 98.5 102 ILE A C 1
ATOM 770 O O . ILE A 1 102 ? -4.219 6.836 4.168 1 98.5 102 ILE A O 1
ATOM 774 N N . LYS A 1 103 ? -4.879 4.645 4.148 1 97.88 103 LYS A N 1
ATOM 775 C CA . LYS A 1 103 ? -5.965 4.93 3.217 1 97.88 103 LYS A CA 1
ATOM 776 C C . LYS A 1 103 ? -7.312 4.523 3.803 1 97.88 103 LYS A C 1
ATOM 778 O O . LYS A 1 103 ? -7.371 3.738 4.754 1 97.88 103 LYS A O 1
ATOM 783 N N . ALA A 1 104 ? -8.352 5.059 3.26 1 97.44 104 ALA A N 1
ATOM 784 C CA . ALA A 1 104 ? -9.758 4.719 3.451 1 97.44 104 ALA A CA 1
ATOM 785 C C . ALA A 1 104 ? -10.617 5.281 2.322 1 97.44 104 ALA A C 1
ATOM 787 O O . ALA A 1 104 ? -10.219 6.234 1.646 1 97.44 104 ALA A O 1
ATOM 788 N N . SER A 1 105 ? -11.75 4.668 2.107 1 96.5 105 SER A N 1
ATOM 789 C CA . SER A 1 105 ? -12.664 5.191 1.094 1 96.5 105 SER A CA 1
ATOM 790 C C . SER A 1 105 ? -13.156 6.586 1.464 1 96.5 105 SER A C 1
ATOM 792 O O . SER A 1 105 ? -13.164 6.953 2.641 1 96.5 105 SER A O 1
ATOM 794 N N . VAL A 1 106 ? -13.508 7.32 0.435 1 96.94 106 VAL A N 1
ATOM 795 C CA . VAL A 1 106 ? -13.961 8.688 0.679 1 96.94 106 VAL A CA 1
ATOM 796 C C . VAL A 1 106 ? -15.18 8.672 1.602 1 96.94 106 VAL A C 1
ATOM 798 O O . VAL A 1 106 ? -15.312 9.523 2.479 1 96.94 106 VAL A O 1
ATOM 801 N N . ASP A 1 107 ? -16.047 7.695 1.481 1 97.62 107 ASP A N 1
ATOM 802 C CA . ASP A 1 107 ? -17.25 7.613 2.316 1 97.62 107 ASP A CA 1
ATOM 803 C C . ASP A 1 107 ? -16.875 7.43 3.787 1 97.62 107 ASP A C 1
ATOM 805 O O . ASP A 1 107 ? -17.422 8.109 4.66 1 97.62 107 ASP A O 1
ATOM 809 N N . VAL A 1 108 ? -15.961 6.57 4.027 1 97.19 108 VAL A N 1
ATOM 810 C CA . VAL A 1 108 ? -15.523 6.293 5.395 1 97.19 108 VAL A CA 1
ATOM 811 C C . VAL A 1 108 ? -14.805 7.516 5.965 1 97.19 108 VAL A C 1
ATOM 813 O O . VAL A 1 108 ? -15.016 7.883 7.121 1 97.19 108 VAL A O 1
ATOM 816 N N . ARG A 1 109 ? -13.977 8.125 5.156 1 97.69 109 ARG A N 1
ATOM 817 C CA . ARG A 1 109 ? -13.25 9.305 5.598 1 97.69 109 ARG A CA 1
ATOM 818 C C . ARG A 1 109 ? -14.203 10.438 5.953 1 97.69 109 ARG A C 1
ATOM 820 O O . ARG A 1 109 ? -14.062 11.07 7.004 1 97.69 109 ARG A O 1
ATOM 827 N N . VAL A 1 110 ? -15.148 10.625 5.145 1 97.62 110 VAL A N 1
ATOM 828 C CA . VAL A 1 110 ? -16.125 11.688 5.371 1 97.62 110 VAL A CA 1
ATOM 829 C C . VAL A 1 110 ? -16.938 11.383 6.621 1 97.62 110 VAL A C 1
ATOM 831 O O . VAL A 1 110 ? -17.234 12.281 7.414 1 97.62 110 VAL A O 1
ATOM 834 N N . GLU A 1 111 ? -17.328 10.156 6.789 1 97.5 111 GLU A N 1
ATOM 835 C CA . GLU A 1 111 ? -18.047 9.758 8 1 97.5 111 GLU A CA 1
ATOM 836 C C . GLU A 1 111 ? -17.234 10.086 9.25 1 97.5 111 GLU A C 1
ATOM 838 O O . GLU A 1 111 ? -17.781 10.586 10.234 1 97.5 111 GLU A O 1
ATOM 843 N N . ARG A 1 112 ? -15.984 9.82 9.211 1 96.38 112 ARG A N 1
ATOM 844 C CA . ARG A 1 112 ? -15.109 10.109 10.344 1 96.38 112 ARG A CA 1
ATOM 845 C C . ARG A 1 112 ? -15.016 11.609 10.594 1 96.38 112 ARG A C 1
ATOM 847 O O . ARG A 1 112 ? -15.008 12.047 11.742 1 96.38 112 ARG A O 1
ATOM 854 N N . ILE A 1 113 ? -14.914 12.352 9.531 1 94.25 113 ILE A N 1
ATOM 855 C CA . ILE A 1 113 ? -14.828 13.805 9.633 1 94.25 113 ILE A CA 1
ATOM 856 C C . ILE A 1 113 ? -16.109 14.359 10.242 1 94.25 113 ILE A C 1
ATOM 858 O O . ILE A 1 113 ? -16.078 15.195 11.148 1 94.25 113 ILE A O 1
ATOM 862 N N . VAL A 1 114 ? -17.25 13.852 9.75 1 95.75 114 VAL A N 1
ATOM 863 C CA . VAL A 1 114 ? -18.547 14.273 10.258 1 95.75 114 VAL A CA 1
ATOM 864 C C . VAL A 1 114 ? -18.656 13.922 11.734 1 95.75 114 VAL A C 1
ATOM 866 O O . VAL A 1 114 ? -19.188 14.703 12.531 1 95.75 114 VAL A O 1
ATOM 869 N N . GLY A 1 115 ? -18.188 12.75 12.07 1 93.44 115 GLY A N 1
ATOM 870 C CA . GLY A 1 115 ? -18.219 12.32 13.461 1 93.44 115 GLY A CA 1
ATOM 871 C C . GLY A 1 115 ? -17.422 13.234 14.383 1 93.44 115 GLY A C 1
ATOM 872 O O . GLY A 1 115 ? -17.828 13.477 15.523 1 93.44 115 GLY A O 1
ATOM 873 N N . ARG A 1 116 ? -16.406 13.789 13.93 1 89 116 ARG A N 1
ATOM 874 C CA . ARG A 1 116 ? -15.516 14.617 14.727 1 89 116 ARG A CA 1
ATOM 875 C C . ARG A 1 116 ? -15.984 16.062 14.742 1 89 116 ARG A C 1
ATOM 877 O O . ARG A 1 116 ? -15.891 16.75 15.766 1 89 116 ARG A O 1
ATOM 884 N N . GLU A 1 117 ? -16.359 16.578 13.609 1 85.81 117 GLU A N 1
ATOM 885 C CA . GLU A 1 117 ? -16.594 18 13.438 1 85.81 117 GLU A CA 1
ATOM 886 C C . GLU A 1 117 ? -18.078 18.328 13.461 1 85.81 117 GLU A C 1
ATOM 888 O O . GLU A 1 117 ? -18.469 19.484 13.633 1 85.81 117 GLU A O 1
ATOM 893 N N . GLY A 1 118 ? -18.781 17.328 13.227 1 85.31 118 GLY A N 1
ATOM 894 C CA . GLY A 1 118 ? -20.203 17.609 13.078 1 85.31 118 GLY A CA 1
ATOM 895 C C . GLY A 1 118 ? -20.578 18.078 11.68 1 85.31 118 GLY A C 1
ATOM 896 O O . GLY A 1 118 ? -19.719 18.219 10.82 1 85.31 118 GLY A O 1
ATOM 897 N N . SER A 1 119 ? -21.969 18.094 11.195 1 86.44 119 SER A N 1
ATOM 898 C CA . SER A 1 119 ? -22.469 18.594 9.922 1 86.44 119 SER A CA 1
ATOM 899 C C . SER A 1 119 ? -23.109 17.484 9.102 1 86.44 119 SER A C 1
ATOM 901 O O . SER A 1 119 ? -23.203 16.344 9.57 1 86.44 119 SER A O 1
ATOM 903 N N . SER A 1 120 ? -23.516 17.891 7.973 1 94.81 120 SER A N 1
ATOM 904 C CA . SER A 1 120 ? -24.172 16.969 7.059 1 94.81 120 SER A CA 1
ATOM 905 C C . SER A 1 120 ? -23.141 16.172 6.254 1 94.81 120 SER A C 1
ATOM 907 O O . SER A 1 120 ? -22.141 16.719 5.793 1 94.81 120 SER A O 1
ATOM 909 N N . PHE A 1 121 ? -23.422 14.906 6.164 1 96.31 121 PHE A N 1
ATOM 910 C CA . PHE A 1 121 ? -22.547 14.039 5.375 1 96.31 121 PHE A CA 1
ATOM 911 C C . PHE A 1 121 ? -22.391 14.578 3.959 1 96.31 121 PHE A C 1
ATOM 913 O O . PHE A 1 121 ? -21.266 14.688 3.455 1 96.31 121 PHE A O 1
ATOM 920 N N . ASP A 1 122 ? -23.469 14.93 3.398 1 96.62 122 ASP A N 1
ATOM 921 C CA . ASP A 1 122 ? -23.453 15.367 2.008 1 96.62 122 ASP A CA 1
ATOM 922 C C . ASP A 1 122 ? -22.609 16.641 1.843 1 96.62 122 ASP A C 1
ATOM 924 O O . ASP A 1 122 ? -21.891 16.781 0.86 1 96.62 122 ASP A O 1
ATOM 928 N N . ASP A 1 123 ? -22.781 17.531 2.779 1 94.81 123 ASP A N 1
ATOM 929 C CA . ASP A 1 123 ? -22 18.766 2.736 1 94.81 123 ASP A CA 1
ATOM 930 C C . ASP A 1 123 ? -20.516 18.484 2.881 1 94.81 123 ASP A C 1
ATOM 932 O O . ASP A 1 123 ? -19.688 19.031 2.125 1 94.81 123 ASP A O 1
ATOM 936 N N . LYS A 1 124 ? -20.188 17.609 3.775 1 94.94 124 LYS A N 1
ATOM 937 C CA . LYS A 1 124 ? -18.781 17.297 4.016 1 94.94 124 LYS A CA 1
ATOM 938 C C . LYS A 1 124 ? -18.188 16.516 2.85 1 94.94 124 LYS A C 1
ATOM 940 O O . LYS A 1 124 ? -17 16.672 2.531 1 94.94 124 LYS A O 1
ATOM 945 N N . LEU A 1 125 ? -18.984 15.68 2.297 1 96.69 125 LEU A N 1
ATOM 946 C CA . LEU A 1 125 ? -18.531 14.945 1.12 1 96.69 125 LEU A CA 1
ATOM 947 C C . LEU A 1 125 ? -18.156 15.898 -0.01 1 96.69 125 LEU A C 1
ATOM 949 O O . LEU A 1 125 ? -17.094 15.773 -0.61 1 96.69 125 LEU A O 1
ATOM 953 N N . ALA A 1 126 ? -19.031 16.828 -0.249 1 95.38 126 ALA A N 1
ATOM 954 C CA . ALA A 1 126 ? -18.797 17.797 -1.309 1 95.38 126 ALA A CA 1
ATOM 955 C C . ALA A 1 126 ? -17.547 18.625 -1.021 1 95.38 126 ALA A C 1
ATOM 957 O O . ALA A 1 126 ? -16.719 18.844 -1.913 1 95.38 126 ALA A O 1
ATOM 958 N N . GLU A 1 127 ? -17.422 19.047 0.188 1 92.25 127 GLU A N 1
ATOM 959 C CA . GLU A 1 127 ? -16.266 19.828 0.606 1 92.25 127 GLU A CA 1
ATOM 960 C C . GLU A 1 127 ? -14.977 19.031 0.443 1 92.25 127 GLU A C 1
ATOM 962 O O . GLU A 1 127 ? -13.961 19.562 -0.018 1 92.25 127 GLU A O 1
ATOM 967 N N . THR A 1 128 ? -15.008 17.766 0.838 1 93.69 128 THR A N 1
ATOM 968 C CA . THR A 1 128 ? -13.844 16.891 0.78 1 93.69 128 THR A CA 1
ATOM 969 C C . THR A 1 128 ? -13.414 16.656 -0.667 1 93.69 128 THR A C 1
ATOM 971 O O . THR A 1 128 ? -12.227 16.734 -0.991 1 93.69 128 THR A O 1
ATOM 974 N N . ILE A 1 129 ? -14.352 16.406 -1.501 1 95 129 ILE A N 1
ATOM 975 C CA . ILE A 1 129 ? -14.078 16.156 -2.912 1 95 129 ILE A CA 1
ATOM 976 C C . ILE A 1 129 ? -13.461 17.406 -3.543 1 95 129 ILE A C 1
ATOM 978 O O . ILE A 1 129 ? -12.469 17.312 -4.266 1 95 129 ILE A O 1
ATOM 982 N N . GLU A 1 130 ? -14.078 18.516 -3.242 1 93 130 GLU A N 1
ATOM 983 C CA . GLU A 1 130 ? -13.586 19.797 -3.768 1 93 130 GLU A CA 1
ATOM 984 C C . GLU A 1 130 ? -12.164 20.062 -3.289 1 93 130 GLU A C 1
ATOM 986 O O . GLU A 1 130 ? -11.305 20.469 -4.078 1 93 130 GLU A O 1
ATOM 991 N N . ARG A 1 131 ? -11.961 19.891 -2.055 1 90.5 131 ARG A N 1
ATOM 992 C CA . ARG A 1 131 ? -10.648 20.141 -1.466 1 90.5 131 ARG A CA 1
ATOM 993 C C . ARG A 1 131 ? -9.586 19.219 -2.072 1 90.5 131 ARG A C 1
ATOM 995 O O . ARG A 1 131 ? -8.5 19.672 -2.422 1 90.5 131 ARG A O 1
ATOM 1002 N N . GLU A 1 132 ? -9.867 18 -2.156 1 93.25 132 GLU A N 1
ATOM 1003 C CA . GLU A 1 132 ? -8.922 17.031 -2.699 1 93.25 132 GLU A CA 1
ATOM 1004 C C . GLU A 1 132 ? -8.602 17.328 -4.16 1 93.25 132 GLU A C 1
ATOM 1006 O O . GLU A 1 132 ? -7.465 17.141 -4.602 1 93.25 132 GLU A O 1
ATOM 1011 N N . ALA A 1 133 ? -9.625 17.734 -4.875 1 93.31 133 ALA A N 1
ATOM 1012 C CA . ALA A 1 133 ? -9.398 18.109 -6.266 1 93.31 133 ALA A CA 1
ATOM 1013 C C . ALA A 1 133 ? -8.469 19.328 -6.363 1 93.31 133 ALA A C 1
ATOM 1015 O O . ALA A 1 133 ? -7.555 19.344 -7.199 1 93.31 133 ALA A O 1
ATOM 1016 N N . SER A 1 134 ? -8.727 20.281 -5.539 1 91.06 134 SER A N 1
ATOM 1017 C CA . SER A 1 134 ? -7.891 21.484 -5.484 1 91.06 134 SER A CA 1
ATOM 1018 C C . SER A 1 134 ? -6.445 21.125 -5.137 1 91.06 134 SER A C 1
ATOM 1020 O O . SER A 1 134 ? -5.512 21.609 -5.785 1 91.06 134 SER A O 1
ATOM 1022 N N . GLU A 1 135 ? -6.242 20.297 -4.148 1 91.19 135 GLU A N 1
ATOM 1023 C CA . GLU A 1 135 ? -4.91 19.875 -3.717 1 91.19 135 GLU A CA 1
ATOM 1024 C C . GLU A 1 135 ? -4.184 19.125 -4.824 1 91.19 135 GLU A C 1
ATOM 1026 O O . GLU A 1 135 ? -2.996 19.344 -5.062 1 91.19 135 GLU A O 1
ATOM 1031 N N . ALA A 1 136 ? -4.926 18.188 -5.426 1 92.69 136 ALA A N 1
ATOM 1032 C CA . ALA A 1 136 ? -4.336 17.391 -6.496 1 92.69 136 ALA A CA 1
ATOM 1033 C C . ALA A 1 136 ? -3.816 18.281 -7.625 1 92.69 136 ALA A C 1
ATOM 1035 O O . ALA A 1 136 ? -2.732 18.047 -8.164 1 92.69 136 ALA A O 1
ATOM 1036 N N . ILE A 1 137 ? -4.602 19.25 -7.984 1 92.25 137 ILE A N 1
ATOM 1037 C CA . ILE A 1 137 ? -4.219 20.188 -9.031 1 92.25 137 ILE A CA 1
ATOM 1038 C C . ILE A 1 137 ? -2.941 20.922 -8.625 1 92.25 137 ILE A C 1
ATOM 1040 O O . ILE A 1 137 ? -1.998 21.031 -9.414 1 92.25 137 ILE A O 1
ATOM 1044 N N . ARG A 1 138 ? -2.887 21.406 -7.453 1 93.06 138 ARG A N 1
ATOM 1045 C CA . ARG A 1 138 ? -1.731 22.156 -6.961 1 93.06 138 ARG A CA 1
ATOM 1046 C C . ARG A 1 138 ? -0.488 21.266 -6.922 1 93.06 138 ARG A C 1
ATOM 1048 O O . ARG A 1 138 ? 0.584 21.688 -7.371 1 93.06 138 ARG A O 1
ATOM 1055 N N . TYR A 1 139 ? -0.629 20.062 -6.387 1 92.88 139 TYR A N 1
ATOM 1056 C CA . TYR A 1 139 ? 0.503 19.141 -6.258 1 92.88 139 TYR A CA 1
ATOM 1057 C C . TYR A 1 139 ? 1.065 18.781 -7.625 1 92.88 139 TYR A C 1
ATOM 1059 O O . TYR A 1 139 ? 2.283 18.688 -7.797 1 92.88 139 TYR A O 1
ATOM 1067 N N . LYS A 1 140 ? 0.181 18.578 -8.531 1 94.44 140 LYS A N 1
ATOM 1068 C CA . LYS A 1 140 ? 0.618 18.297 -9.898 1 94.44 140 LYS A CA 1
ATOM 1069 C C . LYS A 1 140 ? 1.319 19.516 -10.508 1 94.44 140 LYS A C 1
ATOM 1071 O O . LYS A 1 140 ? 2.385 19.375 -11.117 1 94.44 140 LYS A O 1
ATOM 1076 N N . SER A 1 141 ? 0.729 20.656 -10.375 1 92.81 141 SER A N 1
ATOM 1077 C CA . SER A 1 141 ? 1.222 21.875 -11 1 92.81 141 SER A CA 1
ATOM 1078 C C . SER A 1 141 ? 2.553 22.312 -10.398 1 92.81 141 SER A C 1
ATOM 1080 O O . SER A 1 141 ? 3.479 22.688 -11.117 1 92.81 141 SER A O 1
ATOM 1082 N N . ILE A 1 142 ? 2.682 22.234 -9.055 1 90.25 142 ILE A N 1
ATOM 1083 C CA . ILE A 1 142 ? 3.838 22.781 -8.359 1 90.25 142 ILE A CA 1
ATOM 1084 C C . ILE A 1 142 ? 4.969 21.75 -8.344 1 90.25 142 ILE A C 1
ATOM 1086 O O . ILE A 1 142 ? 6.137 22.109 -8.523 1 90.25 142 ILE A O 1
ATOM 1090 N N . TYR A 1 143 ? 4.613 20.422 -8.242 1 90.94 143 TYR A N 1
ATOM 1091 C CA . TYR A 1 143 ? 5.641 19.438 -7.965 1 90.94 143 TYR A CA 1
ATOM 1092 C C . TYR A 1 143 ? 5.621 18.328 -9.008 1 90.94 143 TYR A C 1
ATOM 1094 O O . TYR A 1 143 ? 6.477 17.438 -9 1 90.94 143 TYR A O 1
ATOM 1102 N N . ASP A 1 144 ? 4.648 18.312 -9.867 1 94.62 144 ASP A N 1
ATOM 1103 C CA . ASP A 1 144 ? 4.43 17.219 -10.82 1 94.62 144 ASP A CA 1
ATOM 1104 C C . ASP A 1 144 ? 4.18 15.898 -10.102 1 94.62 144 ASP A C 1
ATOM 1106 O O . ASP A 1 144 ? 4.68 14.852 -10.516 1 94.62 144 ASP A O 1
ATOM 1110 N N . ILE A 1 145 ? 3.439 16.016 -8.984 1 93.19 145 ILE A N 1
ATOM 1111 C CA . ILE A 1 145 ? 3.127 14.844 -8.18 1 93.19 145 ILE A CA 1
ATOM 1112 C C . ILE A 1 145 ? 1.682 14.414 -8.422 1 93.19 145 ILE A C 1
ATOM 1114 O O . ILE A 1 145 ? 0.767 15.242 -8.375 1 93.19 145 ILE A O 1
ATOM 1118 N N . ASN A 1 146 ? 1.538 13.156 -8.797 1 93.12 146 ASN A N 1
ATOM 1119 C CA . ASN A 1 146 ? 0.227 12.516 -8.766 1 93.12 146 ASN A CA 1
ATOM 1120 C C . ASN A 1 146 ? -0.051 11.883 -7.402 1 93.12 146 ASN A C 1
ATOM 1122 O O . ASN A 1 146 ? 0.494 10.828 -7.082 1 93.12 146 ASN A O 1
ATOM 1126 N N . ILE A 1 147 ? -0.92 12.453 -6.648 1 90.12 147 ILE A N 1
ATOM 1127 C CA . ILE A 1 147 ? -1.122 12.078 -5.25 1 90.12 147 ILE A CA 1
ATOM 1128 C C . ILE A 1 147 ? -1.741 10.688 -5.172 1 90.12 147 ILE A C 1
ATOM 1130 O O . ILE A 1 147 ? -1.681 10.031 -4.129 1 90.12 147 ILE A O 1
ATOM 1134 N N . ASP A 1 148 ? -2.355 10.219 -6.27 1 88.5 148 ASP A N 1
ATOM 1135 C CA . ASP A 1 148 ? -2.98 8.898 -6.281 1 88.5 148 ASP A CA 1
ATOM 1136 C C . ASP A 1 148 ? -1.949 7.805 -6.555 1 88.5 148 ASP A C 1
ATOM 1138 O O . ASP A 1 148 ? -2.246 6.617 -6.418 1 88.5 148 ASP A O 1
ATOM 1142 N N . ASP A 1 149 ? -0.791 8.266 -6.969 1 89.5 149 ASP A N 1
ATOM 1143 C CA . ASP A 1 149 ? 0.299 7.316 -7.18 1 89.5 149 ASP A CA 1
ATOM 1144 C C . ASP A 1 149 ? 0.974 6.953 -5.859 1 89.5 149 ASP A C 1
ATOM 1146 O O . ASP A 1 149 ? 1.763 7.734 -5.324 1 89.5 149 ASP A O 1
ATOM 1150 N N . LEU A 1 150 ? 0.746 5.715 -5.434 1 93.5 150 LEU A N 1
ATOM 1151 C CA . LEU A 1 150 ? 1.244 5.324 -4.121 1 93.5 150 LEU A CA 1
ATOM 1152 C C . LEU A 1 150 ? 2.533 4.516 -4.246 1 93.5 150 LEU A C 1
ATOM 1154 O O . LEU A 1 150 ? 2.979 3.896 -3.277 1 93.5 150 LEU A O 1
ATOM 1158 N N . SER A 1 151 ? 3.162 4.543 -5.41 1 90.62 151 SER A N 1
ATOM 1159 C CA . SER A 1 151 ? 4.348 3.732 -5.668 1 90.62 151 SER A CA 1
ATOM 1160 C C . SER A 1 151 ? 5.523 4.18 -4.801 1 90.62 151 SER A C 1
ATOM 1162 O O . SER A 1 151 ? 6.414 3.385 -4.5 1 90.62 151 SER A O 1
ATOM 1164 N N . ALA A 1 152 ? 5.512 5.395 -4.32 1 91.62 152 ALA A N 1
ATOM 1165 C CA . ALA A 1 152 ? 6.633 5.941 -3.559 1 91.62 152 ALA A CA 1
ATOM 1166 C C . ALA A 1 152 ? 6.609 5.445 -2.115 1 91.62 152 ALA A C 1
ATOM 1168 O O . ALA A 1 152 ? 7.594 5.578 -1.388 1 91.62 152 ALA A O 1
ATOM 1169 N N . TYR A 1 153 ? 5.512 4.891 -1.716 1 96.62 153 TYR A N 1
ATOM 1170 C CA . TYR A 1 153 ? 5.359 4.523 -0.312 1 96.62 153 TYR A CA 1
ATOM 1171 C C . TYR A 1 153 ? 5.797 3.082 -0.076 1 96.62 153 TYR A C 1
ATOM 1173 O O . TYR A 1 153 ? 5.551 2.207 -0.911 1 96.62 153 TYR A O 1
ATOM 1181 N N . ASP A 1 154 ? 6.379 2.914 1.069 1 97.19 154 ASP A N 1
ATOM 1182 C CA . ASP A 1 154 ? 6.934 1.614 1.432 1 97.19 154 ASP A CA 1
ATOM 1183 C C . ASP A 1 154 ? 5.855 0.694 1.998 1 97.19 154 ASP A C 1
ATOM 1185 O O . ASP A 1 154 ? 5.953 -0.529 1.879 1 97.19 154 ASP A O 1
ATOM 1189 N N . LEU A 1 155 ? 4.949 1.276 2.654 1 98.38 155 LEU A N 1
ATOM 1190 C CA . LEU A 1 155 ? 3.846 0.582 3.307 1 98.38 155 LEU A CA 1
ATOM 1191 C C . LEU A 1 155 ? 2.539 1.349 3.129 1 98.38 155 LEU A C 1
ATOM 1193 O O . LEU A 1 155 ? 2.486 2.557 3.371 1 98.38 155 LEU A O 1
ATOM 1197 N N . VAL A 1 156 ? 1.547 0.707 2.586 1 98.62 156 VAL A N 1
ATOM 1198 C CA . VAL A 1 156 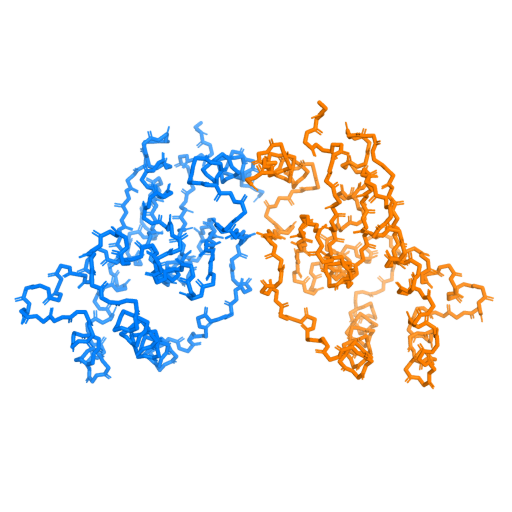? 0.202 1.26 2.469 1 98.62 156 VAL A CA 1
ATOM 1199 C C . VAL A 1 156 ? -0.776 0.422 3.289 1 98.62 156 VAL A C 1
ATOM 1201 O O . VAL A 1 156 ? -0.813 -0.804 3.158 1 98.62 156 VAL A O 1
ATOM 1204 N N . ILE A 1 157 ? -1.575 1.063 4.164 1 98.56 157 ILE A N 1
ATOM 1205 C CA . ILE A 1 157 ? -2.463 0.357 5.078 1 98.56 157 ILE A CA 1
ATOM 1206 C C . ILE A 1 157 ? -3.883 0.904 4.945 1 98.56 157 ILE A C 1
ATOM 1208 O O . ILE A 1 157 ? -4.09 2.119 4.953 1 98.56 157 ILE A O 1
ATOM 1212 N N . ASP A 1 158 ? -4.848 -0.015 4.855 1 97.69 158 ASP A N 1
ATOM 1213 C CA . ASP A 1 158 ? -6.258 0.35 4.824 1 97.69 158 ASP A CA 1
ATOM 1214 C C . ASP A 1 158 ? -6.824 0.484 6.238 1 97.69 158 ASP A C 1
ATOM 1216 O O . ASP A 1 158 ? -7.062 -0.518 6.914 1 97.69 158 ASP A O 1
ATOM 1220 N N . SER A 1 159 ? -7.148 1.65 6.613 1 97.75 159 SER A N 1
ATOM 1221 C CA . SER A 1 159 ? -7.578 1.901 7.984 1 97.75 159 SER A CA 1
ATOM 1222 C C . SER A 1 159 ? -9.016 1.448 8.203 1 97.75 159 SER A C 1
ATOM 1224 O O . SER A 1 159 ? -9.57 1.624 9.297 1 97.75 159 SER A O 1
ATOM 1226 N N . GLN A 1 160 ? -9.656 0.872 7.207 1 96.06 160 GLN A N 1
ATOM 1227 C CA . GLN A 1 160 ? -10.977 0.268 7.371 1 96.06 160 GLN A CA 1
ATOM 1228 C C . GLN A 1 160 ? -10.867 -1.154 7.914 1 96.06 160 GLN A C 1
ATOM 1230 O O . GLN A 1 160 ? -11.852 -1.718 8.398 1 96.06 160 GLN A O 1
ATOM 1235 N N . LYS A 1 161 ? -9.656 -1.724 7.871 1 95.44 161 LYS A N 1
ATOM 1236 C CA . LYS A 1 161 ? -9.461 -3.113 8.273 1 95.44 161 LYS A CA 1
ATOM 1237 C C . LYS A 1 161 ? -8.898 -3.199 9.688 1 95.44 161 LYS A C 1
ATOM 1239 O O . LYS A 1 161 ? -9.094 -4.203 10.375 1 95.44 161 LYS A O 1
ATOM 1244 N N . TRP A 1 162 ? -8.195 -2.178 10.094 1 96.69 162 TRP A N 1
ATOM 1245 C CA . TRP A 1 162 ? -7.586 -2.09 11.414 1 96.69 162 TRP A CA 1
ATOM 1246 C C . TRP A 1 162 ? -7.883 -0.741 12.062 1 96.69 162 TRP A C 1
ATOM 1248 O O . TRP A 1 162 ? -7.895 0.29 11.383 1 96.69 162 TRP A O 1
ATOM 1258 N N . ASN A 1 163 ? -8.109 -0.747 13.406 1 95.75 163 ASN A N 1
ATOM 1259 C CA . ASN A 1 163 ? -8.25 0.531 14.094 1 95.75 163 ASN A CA 1
ATOM 1260 C C . ASN A 1 163 ? -6.895 1.187 14.344 1 95.75 163 ASN A C 1
ATOM 1262 O O . ASN A 1 163 ? -5.859 0.637 13.969 1 95.75 163 ASN A O 1
ATOM 1266 N N . GLN A 1 164 ? -6.918 2.312 14.961 1 96.75 164 GLN A N 1
ATOM 1267 C CA . GLN A 1 164 ? -5.715 3.123 15.109 1 96.75 164 GLN A CA 1
ATOM 1268 C C . GLN A 1 164 ? -4.66 2.393 15.938 1 96.75 164 GLN A C 1
ATOM 1270 O O . GLN A 1 164 ? -3.461 2.523 15.672 1 96.75 164 GLN A O 1
ATOM 1275 N N . PHE A 1 165 ? -5.059 1.64 16.953 1 97.38 165 PHE A N 1
ATOM 1276 C CA . PHE A 1 165 ? -4.105 0.917 17.781 1 97.38 165 PHE A CA 1
ATOM 1277 C C . PHE A 1 165 ? -3.498 -0.253 17.016 1 97.38 165 PHE A C 1
ATOM 1279 O O . PHE A 1 165 ? -2.295 -0.508 17.125 1 97.38 165 PHE A O 1
ATOM 1286 N N . GLN A 1 166 ? -4.332 -0.905 16.266 1 97.19 166 GLN A N 1
ATOM 1287 C CA . GLN A 1 166 ? -3.877 -2.029 15.461 1 97.19 166 GLN A CA 1
ATOM 1288 C C . GLN A 1 166 ? -2.93 -1.565 14.359 1 97.19 166 GLN A C 1
ATOM 1290 O O . GLN A 1 166 ? -1.903 -2.201 14.102 1 97.19 166 GLN A O 1
ATOM 1295 N N . ILE A 1 167 ? -3.289 -0.487 13.688 1 98.19 167 ILE A N 1
ATOM 1296 C CA . ILE A 1 167 ? -2.414 0.09 12.672 1 98.19 167 ILE A CA 1
ATOM 1297 C C . ILE A 1 167 ? -1.078 0.476 13.305 1 98.19 167 ILE A C 1
ATOM 1299 O O . ILE A 1 167 ? -0.017 0.222 12.727 1 98.19 167 ILE A O 1
ATOM 1303 N N . THR A 1 168 ? -1.121 1.063 14.508 1 97.69 168 THR A N 1
ATOM 1304 C CA . THR A 1 168 ? 0.094 1.44 15.227 1 97.69 168 THR A CA 1
ATOM 1305 C C . THR A 1 168 ? 0.964 0.216 15.492 1 97.69 168 THR A C 1
ATOM 1307 O O . THR A 1 168 ? 2.188 0.277 15.367 1 97.69 168 THR A O 1
ATOM 1310 N N . ASN A 1 169 ? 0.345 -0.887 15.805 1 96.88 169 ASN A N 1
ATOM 1311 C CA . ASN A 1 169 ? 1.09 -2.123 16.016 1 96.88 169 ASN A CA 1
ATOM 1312 C C . ASN A 1 169 ? 1.78 -2.592 14.742 1 96.88 169 ASN A C 1
ATOM 1314 O O . ASN A 1 169 ? 2.949 -2.98 14.773 1 96.88 169 ASN A O 1
ATOM 1318 N N . ILE A 1 170 ? 1.083 -2.576 13.648 1 97.56 170 ILE A N 1
ATOM 1319 C CA . ILE A 1 170 ? 1.64 -3.006 12.367 1 97.56 170 ILE A CA 1
ATOM 1320 C C . ILE A 1 170 ? 2.824 -2.119 12 1 97.56 170 ILE A C 1
ATOM 1322 O O . ILE A 1 170 ? 3.902 -2.617 11.664 1 97.56 170 ILE A O 1
ATOM 1326 N N . VAL A 1 171 ? 2.635 -0.82 12.102 1 97.5 171 VAL A N 1
ATOM 1327 C CA . VAL A 1 171 ? 3.674 0.137 11.734 1 97.5 171 VAL A CA 1
ATOM 1328 C C . VAL A 1 171 ? 4.863 -0.002 12.68 1 97.5 171 VAL A C 1
ATOM 1330 O O . VAL A 1 171 ? 6.016 0.138 12.266 1 97.5 171 VAL A O 1
ATOM 1333 N N . SER A 1 172 ? 4.609 -0.272 13.969 1 95.75 172 SER A N 1
ATOM 1334 C CA . SER A 1 172 ? 5.68 -0.457 14.938 1 95.75 172 SER A CA 1
ATOM 1335 C C . SER A 1 172 ? 6.582 -1.624 14.547 1 95.75 172 SER A C 1
ATOM 1337 O O . SER A 1 172 ? 7.809 -1.527 14.648 1 95.75 172 SER A O 1
ATOM 1339 N N . ILE A 1 173 ? 5.98 -2.709 14.102 1 95.5 173 ILE A N 1
ATOM 1340 C CA . ILE A 1 173 ? 6.766 -3.859 13.672 1 95.5 173 ILE A CA 1
ATOM 1341 C C . ILE A 1 173 ? 7.582 -3.494 12.438 1 95.5 173 ILE A C 1
ATOM 1343 O O . ILE A 1 173 ? 8.742 -3.889 12.312 1 95.5 173 ILE A O 1
ATOM 1347 N N . ALA A 1 174 ? 6.934 -2.762 11.5 1 96.06 174 ALA A N 1
ATOM 1348 C CA . ALA A 1 174 ? 7.645 -2.305 10.312 1 96.06 174 ALA A CA 1
ATOM 1349 C C . ALA A 1 174 ? 8.844 -1.441 10.688 1 96.06 174 ALA A C 1
ATOM 1351 O O . ALA A 1 174 ? 9.938 -1.61 10.141 1 96.06 174 ALA A O 1
ATOM 1352 N N . ILE A 1 175 ? 8.641 -0.545 11.664 1 93.69 175 ILE A N 1
ATOM 1353 C CA . ILE A 1 175 ? 9.703 0.343 12.125 1 93.69 175 ILE A CA 1
ATOM 1354 C C . ILE A 1 175 ? 10.812 -0.477 12.773 1 93.69 175 ILE A C 1
ATOM 1356 O O . ILE A 1 175 ? 11.992 -0.309 12.438 1 93.69 175 ILE A O 1
ATOM 1360 N N . ASP A 1 176 ? 10.453 -1.378 13.625 1 92.88 176 ASP A N 1
ATOM 1361 C CA . ASP A 1 176 ? 11.414 -2.139 14.406 1 92.88 176 ASP A CA 1
ATOM 1362 C C . ASP A 1 176 ? 12.227 -3.078 13.523 1 92.88 176 ASP A C 1
ATOM 1364 O O . ASP A 1 176 ? 13.344 -3.467 13.875 1 92.88 176 ASP A O 1
ATOM 1368 N N . ASN A 1 177 ? 11.633 -3.412 12.398 1 89.81 177 ASN A N 1
ATOM 1369 C CA . ASN A 1 177 ? 12.312 -4.344 11.5 1 89.81 177 ASN A CA 1
ATOM 1370 C C . ASN A 1 177 ? 12.977 -3.615 10.336 1 89.81 177 ASN A C 1
ATOM 1372 O O . ASN A 1 177 ? 13.586 -4.246 9.469 1 89.81 177 ASN A O 1
ATOM 1376 N N . TYR A 1 178 ? 12.641 -2.275 10.305 1 83.12 178 TYR A N 1
ATOM 1377 C CA . TYR A 1 178 ? 13.234 -1.466 9.25 1 83.12 178 TYR A CA 1
ATOM 1378 C C . TYR A 1 178 ? 14.742 -1.364 9.422 1 83.12 178 TYR A C 1
ATOM 1380 O O . TYR A 1 178 ? 15.227 -1.003 10.5 1 83.12 178 TYR A O 1
ATOM 1388 N N . SER A 1 179 ? 15.523 -2.42 9.352 1 63.34 179 SER A N 1
ATOM 1389 C CA . SER A 1 179 ? 16.969 -2.338 9.57 1 63.34 179 SER A CA 1
ATOM 1390 C C . SER A 1 179 ? 17.656 -1.614 8.422 1 63.34 179 SER A C 1
ATOM 1392 O O . SER A 1 179 ? 17.203 -1.678 7.273 1 63.34 179 SER A O 1
ATOM 1394 N N . ASP A 1 180 ? 18.203 -0.414 8.664 1 51.22 180 ASP A N 1
ATOM 1395 C CA . ASP A 1 180 ? 19.125 0.153 7.688 1 51.22 180 ASP A CA 1
ATOM 1396 C C . ASP A 1 180 ? 19.859 -0.947 6.918 1 51.22 180 ASP A C 1
ATOM 1398 O O . ASP A 1 180 ? 20.609 -1.725 7.508 1 51.22 180 ASP A O 1
ATOM 1402 N N . ILE A 1 181 ? 19.266 -1.702 5.992 1 34.59 181 ILE A N 1
ATOM 1403 C CA . ILE A 1 181 ? 20.172 -2.393 5.078 1 34.59 181 ILE A C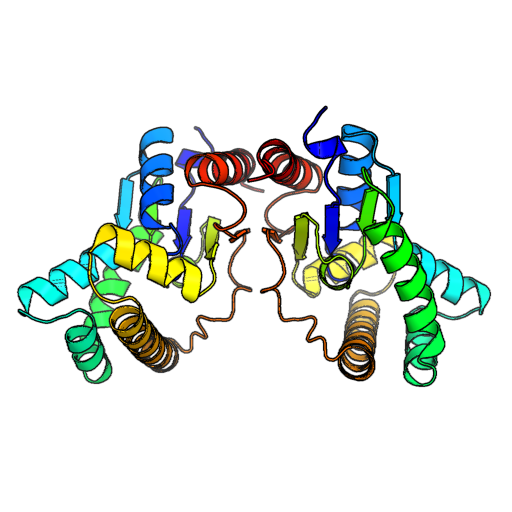A 1
ATOM 1404 C C . ILE A 1 181 ? 21.188 -1.399 4.504 1 34.59 181 ILE A C 1
ATOM 1406 O O . ILE A 1 181 ? 20.812 -0.294 4.102 1 34.59 181 ILE A O 1
ATOM 1410 N N . MET B 1 1 ? -9.977 -19.641 18.344 1 40.94 1 MET B N 1
ATOM 1411 C CA . MET B 1 1 ? -9.273 -20.016 17.109 1 40.94 1 MET B CA 1
ATOM 1412 C C . MET B 1 1 ? -8.5 -18.828 16.547 1 40.94 1 MET B C 1
ATOM 1414 O O . MET B 1 1 ? -8.953 -17.688 16.656 1 40.94 1 MET B O 1
ATOM 1418 N N . SER B 1 2 ? -7.203 -19.094 16.328 1 51.97 2 SER B N 1
ATOM 1419 C CA . SER B 1 2 ? -6.359 -17.969 15.906 1 51.97 2 SER B CA 1
ATOM 1420 C C . SER B 1 2 ? -6.969 -17.234 14.727 1 51.97 2 SER B C 1
ATOM 1422 O O . SER B 1 2 ? -7.633 -17.828 13.883 1 51.97 2 SER B O 1
ATOM 1424 N N . VAL B 1 3 ? -7.242 -15.984 14.812 1 54.22 3 VAL B N 1
ATOM 1425 C CA . VAL B 1 3 ? -7.801 -15.164 13.734 1 54.22 3 VAL B CA 1
ATOM 1426 C C . VAL B 1 3 ? -7.305 -15.672 12.383 1 54.22 3 VAL B C 1
ATOM 1428 O O . VAL B 1 3 ? -8.039 -15.641 11.398 1 54.22 3 VAL B O 1
ATOM 1431 N N . ALA B 1 4 ? -6.191 -16.312 12.484 1 56.22 4 ALA B N 1
ATOM 1432 C CA . ALA B 1 4 ? -5.605 -16.812 11.242 1 56.22 4 ALA B CA 1
ATOM 1433 C C . ALA B 1 4 ? -6.426 -17.969 10.672 1 56.22 4 ALA B C 1
ATOM 1435 O O . ALA B 1 4 ? -6.488 -18.141 9.453 1 56.22 4 ALA B O 1
ATOM 1436 N N . SER B 1 5 ? -7.059 -18.578 11.609 1 56.31 5 SER B N 1
ATOM 1437 C CA . SER B 1 5 ? -7.789 -19.766 11.172 1 56.31 5 SER B CA 1
ATOM 1438 C C . SER B 1 5 ? -9.125 -19.391 10.539 1 56.31 5 SER B C 1
ATOM 1440 O O . SER B 1 5 ? -9.789 -20.234 9.93 1 56.31 5 SER B O 1
ATOM 1442 N N . GLU B 1 6 ? -9.391 -18.219 10.523 1 65.44 6 GLU B N 1
ATOM 1443 C CA . GLU B 1 6 ? -10.719 -17.875 10.039 1 65.44 6 GLU B CA 1
ATOM 1444 C C . GLU B 1 6 ? -10.648 -16.875 8.883 1 65.44 6 GLU B C 1
ATOM 1446 O O . GLU B 1 6 ? -11.68 -16.422 8.383 1 65.44 6 GLU B O 1
ATOM 1451 N N . VAL B 1 7 ? -9.383 -16.797 8.477 1 67.88 7 VAL B N 1
ATOM 1452 C CA . VAL B 1 7 ? -9.258 -15.695 7.539 1 67.88 7 VAL B CA 1
ATOM 1453 C C . VAL B 1 7 ? -8.672 -16.188 6.223 1 67.88 7 VAL B C 1
ATOM 1455 O O . VAL B 1 7 ? -7.676 -16.922 6.219 1 67.88 7 VAL B O 1
ATOM 1458 N N . LEU B 1 8 ? -9.422 -15.992 5.121 1 84.06 8 LEU B N 1
ATOM 1459 C CA . LEU B 1 8 ? -8.797 -16.156 3.814 1 84.06 8 LEU B CA 1
ATOM 1460 C C . LEU B 1 8 ? -7.801 -15.031 3.545 1 84.06 8 LEU B C 1
ATOM 1462 O O . LEU B 1 8 ? -8.125 -13.852 3.705 1 84.06 8 LEU B O 1
ATOM 1466 N N . LEU B 1 9 ? -6.539 -15.445 3.287 1 92.88 9 LEU B N 1
ATOM 1467 C CA . LEU B 1 9 ? -5.457 -14.5 3.016 1 92.88 9 LEU B CA 1
ATOM 1468 C C . LEU B 1 9 ? -5.055 -14.555 1.547 1 92.88 9 LEU B C 1
ATOM 1470 O O . LEU B 1 9 ? -4.902 -15.633 0.975 1 92.88 9 LEU B O 1
ATOM 1474 N N . THR B 1 10 ? -5.02 -13.422 0.902 1 95.31 10 THR B N 1
ATOM 1475 C CA . THR B 1 10 ? -4.43 -13.383 -0.433 1 95.31 10 THR B CA 1
ATOM 1476 C C . THR B 1 10 ? -3.086 -12.656 -0.408 1 95.31 10 THR B C 1
ATOM 1478 O O . THR B 1 10 ? -2.916 -11.672 0.312 1 95.31 10 THR B O 1
ATOM 1481 N N . ILE B 1 11 ? -2.141 -13.188 -1.045 1 97.06 11 ILE B N 1
ATOM 1482 C CA . ILE B 1 11 ? -0.842 -12.562 -1.268 1 97.06 11 ILE B CA 1
ATOM 1483 C C . ILE B 1 11 ? -0.604 -12.383 -2.766 1 97.06 11 ILE B C 1
ATOM 1485 O O . ILE B 1 11 ? -0.409 -13.359 -3.49 1 97.06 11 ILE B O 1
ATOM 1489 N N . SER B 1 12 ? -0.636 -11.133 -3.17 1 96.94 12 SER B N 1
ATOM 1490 C CA . SER B 1 12 ? -0.513 -10.805 -4.586 1 96.94 12 SER B CA 1
ATOM 1491 C C . SER B 1 12 ? 0.732 -9.969 -4.855 1 96.94 12 SER B C 1
ATOM 1493 O O . SER B 1 12 ? 1.271 -9.336 -3.941 1 96.94 12 SER B O 1
ATOM 1495 N N . GLY B 1 13 ? 1.184 -9.906 -6.051 1 96.5 13 GLY B N 1
ATOM 1496 C CA . GLY B 1 13 ? 2.338 -9.156 -6.523 1 96.5 13 GLY B CA 1
ATOM 1497 C C . GLY B 1 13 ? 2.85 -9.641 -7.867 1 96.5 13 GLY B C 1
ATOM 1498 O O . GLY B 1 13 ? 2.438 -10.695 -8.352 1 96.5 13 GLY B O 1
ATOM 1499 N N . LEU B 1 14 ? 3.727 -8.883 -8.414 1 95.81 14 LEU B N 1
ATOM 1500 C CA . LEU B 1 14 ? 4.316 -9.25 -9.695 1 95.81 14 LEU B CA 1
ATOM 1501 C C . LEU B 1 14 ? 5.48 -10.219 -9.508 1 95.81 14 LEU B C 1
ATOM 1503 O O . LEU B 1 14 ? 6.008 -10.344 -8.398 1 95.81 14 LEU B O 1
ATOM 1507 N N . PRO B 1 15 ? 5.809 -10.938 -10.523 1 93 15 PRO B N 1
ATOM 1508 C CA . PRO B 1 15 ? 6.922 -11.883 -10.398 1 93 15 PRO B CA 1
ATOM 1509 C C . PRO B 1 15 ? 8.188 -11.227 -9.859 1 93 15 PRO B C 1
ATOM 1511 O O . PRO B 1 15 ? 8.562 -10.133 -10.297 1 93 15 PRO B O 1
ATOM 1514 N N . GLY B 1 16 ? 8.805 -11.867 -8.922 1 94.94 16 GLY B N 1
ATOM 1515 C CA . GLY B 1 16 ? 10.047 -11.367 -8.359 1 94.94 16 GLY B CA 1
ATOM 1516 C C . GLY B 1 16 ? 9.844 -10.492 -7.141 1 94.94 16 GLY B C 1
ATOM 1517 O O . GLY B 1 16 ? 10.805 -10.039 -6.52 1 94.94 16 GLY B O 1
ATOM 1518 N N . SER B 1 17 ? 8.57 -10.312 -6.688 1 97.19 17 SER B N 1
ATOM 1519 C CA . SER B 1 17 ? 8.297 -9.406 -5.578 1 97.19 17 SER B CA 1
ATOM 1520 C C . SER B 1 17 ? 8.453 -10.109 -4.234 1 97.19 17 SER B C 1
ATOM 1522 O O . SER B 1 17 ? 8.531 -9.453 -3.189 1 97.19 17 SER B O 1
ATOM 1524 N N . GLY B 1 18 ? 8.398 -11.398 -4.188 1 96.06 18 GLY B N 1
ATOM 1525 C CA . GLY B 1 18 ? 8.609 -12.125 -2.947 1 96.06 18 GLY B CA 1
ATOM 1526 C C . GLY B 1 18 ? 7.352 -12.789 -2.42 1 96.06 18 GLY B C 1
ATOM 1527 O O . GLY B 1 18 ? 7.336 -13.305 -1.3 1 96.06 18 GLY B O 1
ATOM 1528 N N . THR B 1 19 ? 6.281 -12.883 -3.24 1 97 19 THR B N 1
ATOM 1529 C CA . THR B 1 19 ? 4.988 -13.391 -2.797 1 97 19 THR B CA 1
ATOM 1530 C C . THR B 1 19 ? 5.086 -14.867 -2.439 1 97 19 THR B C 1
ATOM 1532 O O . THR B 1 19 ? 4.566 -15.305 -1.407 1 97 19 THR B O 1
ATOM 1535 N N . THR B 1 20 ? 5.762 -15.664 -3.279 1 94.44 20 THR B N 1
ATOM 1536 C CA . THR B 1 20 ? 5.855 -17.109 -3.053 1 94.44 20 THR B CA 1
ATOM 1537 C C . THR B 1 20 ? 6.602 -17.391 -1.755 1 94.44 20 THR B C 1
ATOM 1539 O O . THR B 1 20 ? 6.164 -18.219 -0.952 1 94.44 20 THR B O 1
ATOM 1542 N N . THR B 1 21 ? 7.723 -16.75 -1.546 1 95.38 21 THR B N 1
ATOM 1543 C CA . THR B 1 21 ? 8.539 -16.953 -0.358 1 95.38 21 THR B CA 1
ATOM 1544 C C . THR B 1 21 ? 7.781 -16.562 0.902 1 95.38 21 THR B C 1
ATOM 1546 O O . THR B 1 21 ? 7.73 -17.312 1.872 1 95.38 21 THR B O 1
ATOM 1549 N N . VAL B 1 22 ? 7.156 -15.406 0.928 1 97.81 22 VAL B N 1
ATOM 1550 C CA . VAL B 1 22 ? 6.418 -14.914 2.086 1 97.81 22 VAL B CA 1
ATOM 1551 C C . VAL B 1 22 ? 5.223 -15.828 2.355 1 97.81 22 VAL B C 1
ATOM 1553 O O . VAL B 1 22 ? 4.926 -16.156 3.51 1 97.81 22 VAL B O 1
ATOM 1556 N N . SER B 1 23 ? 4.508 -16.25 1.293 1 97.06 23 SER B N 1
ATOM 1557 C CA . SER B 1 23 ? 3.359 -17.141 1.439 1 97.06 23 SER B CA 1
ATOM 1558 C C . SER B 1 23 ? 3.76 -18.453 2.104 1 97.06 23 SER B C 1
ATOM 1560 O O . SER B 1 23 ? 3.037 -18.969 2.959 1 97.06 23 SER B O 1
ATOM 1562 N N . ARG B 1 24 ? 4.895 -18.953 1.74 1 96.31 24 ARG B N 1
ATOM 1563 C CA . ARG B 1 24 ? 5.371 -20.203 2.324 1 96.31 24 ARG B CA 1
ATOM 1564 C C . ARG B 1 24 ? 5.684 -20.031 3.807 1 96.31 24 ARG B C 1
ATOM 1566 O O . ARG B 1 24 ? 5.34 -20.891 4.625 1 96.31 24 ARG B O 1
ATOM 1573 N N . LEU B 1 25 ? 6.359 -18.969 4.129 1 97.62 25 LEU B N 1
ATOM 1574 C CA . LEU B 1 25 ? 6.684 -18.688 5.523 1 97.62 25 LEU B CA 1
ATOM 1575 C C . LEU B 1 25 ? 5.418 -18.547 6.363 1 97.62 25 LEU B C 1
ATOM 1577 O O . LEU B 1 25 ? 5.344 -19.078 7.473 1 97.62 25 LEU B O 1
ATOM 1581 N N . LEU B 1 26 ? 4.41 -17.859 5.812 1 96.69 26 LEU B N 1
ATOM 1582 C CA . LEU B 1 26 ? 3.148 -17.688 6.523 1 96.69 26 LEU B CA 1
ATOM 1583 C C . LEU B 1 26 ? 2.408 -19.016 6.652 1 96.69 26 LEU B C 1
ATOM 1585 O O . LEU B 1 26 ? 1.807 -19.297 7.695 1 96.69 26 LEU B O 1
ATOM 1589 N N . SER B 1 27 ? 2.43 -19.734 5.539 1 94.69 27 SER B N 1
ATOM 1590 C CA . SER B 1 27 ? 1.812 -21.062 5.539 1 94.69 27 SER B CA 1
ATOM 1591 C C . SER B 1 27 ? 2.385 -21.938 6.648 1 94.69 27 SER B C 1
ATOM 1593 O O . SER B 1 27 ? 1.638 -22.578 7.387 1 94.69 27 SER B O 1
ATOM 1595 N N . GLU B 1 28 ? 3.672 -21.984 6.777 1 95.56 28 GLU B N 1
ATOM 1596 C CA . GLU B 1 28 ? 4.352 -22.781 7.809 1 95.56 28 GLU B CA 1
ATOM 1597 C C . GLU B 1 28 ? 4.031 -22.25 9.203 1 95.56 28 GLU B C 1
ATOM 1599 O O . GLU B 1 28 ? 3.746 -23.031 10.117 1 95.56 28 GLU B O 1
ATOM 1604 N N . LYS B 1 29 ? 4.012 -21.047 9.359 1 94.38 29 LYS B N 1
ATOM 1605 C CA . LYS B 1 29 ? 3.816 -20.422 10.664 1 94.38 29 LYS B CA 1
ATOM 1606 C C . LYS B 1 29 ? 2.412 -20.688 11.195 1 94.38 29 LYS B C 1
ATOM 1608 O O . LYS B 1 29 ? 2.234 -20.953 12.383 1 94.38 29 LYS B O 1
ATOM 1613 N N . TYR B 1 30 ? 1.425 -20.641 10.297 1 92.94 30 TYR B N 1
ATOM 1614 C CA . TYR B 1 30 ? 0.042 -20.672 10.766 1 92.94 30 TYR B CA 1
ATOM 1615 C C . TYR B 1 30 ? -0.607 -22.016 10.422 1 92.94 30 TYR B C 1
ATOM 1617 O O . TYR B 1 30 ? -1.763 -22.266 10.781 1 92.94 30 TYR B O 1
ATOM 1625 N N . GLY B 1 31 ? 0.129 -22.797 9.727 1 90.12 31 GLY B N 1
ATOM 1626 C CA . GLY B 1 31 ? -0.426 -24.078 9.32 1 90.12 31 GLY B CA 1
ATOM 1627 C C . GLY B 1 31 ? -1.52 -23.953 8.273 1 90.12 31 GLY B C 1
ATOM 1628 O O . GLY B 1 31 ? -2.541 -24.641 8.352 1 90.12 31 GLY B O 1
ATOM 1629 N N . LEU B 1 32 ? -1.322 -23.031 7.352 1 90.12 32 LEU B N 1
ATOM 1630 C CA . LEU B 1 32 ? -2.307 -22.781 6.301 1 90.12 32 LEU B CA 1
ATOM 1631 C C . LEU B 1 32 ? -1.932 -23.516 5.02 1 90.12 32 LEU B C 1
ATOM 1633 O O . LEU B 1 32 ? -0.749 -23.641 4.691 1 90.12 32 LEU B O 1
ATOM 1637 N N . GLU B 1 33 ? -2.928 -23.906 4.371 1 88.94 33 GLU B N 1
ATOM 1638 C CA . GLU B 1 33 ? -2.697 -24.406 3.016 1 88.94 33 GLU B CA 1
ATOM 1639 C C . GLU B 1 33 ? -2.441 -23.25 2.049 1 88.94 33 GLU B C 1
ATOM 1641 O O . GLU B 1 33 ? -3.098 -22.219 2.125 1 88.94 33 GLU B O 1
ATOM 1646 N N . MET B 1 34 ? -1.474 -23.438 1.17 1 90.94 34 MET B N 1
ATOM 1647 C CA . MET B 1 34 ? -1.167 -22.422 0.165 1 90.94 34 MET B CA 1
ATOM 1648 C C . MET B 1 34 ? -1.581 -22.891 -1.226 1 90.94 34 MET B C 1
ATOM 1650 O O . MET B 1 34 ? -1.245 -24 -1.636 1 90.94 34 MET B O 1
ATOM 1654 N N . ILE B 1 35 ? -2.369 -22.109 -1.802 1 88.62 35 ILE B N 1
ATOM 1655 C CA . ILE B 1 35 ? -2.732 -22.312 -3.199 1 88.62 35 ILE B CA 1
ATOM 1656 C C . ILE B 1 35 ? -2.1 -21.234 -4.066 1 88.62 35 ILE B C 1
ATOM 1658 O O . ILE B 1 35 ? -2.396 -20.047 -3.904 1 88.62 35 ILE B O 1
ATOM 1662 N N . SER B 1 36 ? -1.335 -21.641 -4.984 1 90.88 36 SER B N 1
ATOM 1663 C CA . SER B 1 36 ? -0.569 -20.703 -5.797 1 90.88 36 SER B CA 1
ATOM 1664 C C . SER B 1 36 ? -1.02 -20.75 -7.254 1 90.88 36 SER B C 1
ATOM 1666 O O . SER B 1 36 ? -0.761 -21.719 -7.965 1 90.88 36 SER B O 1
ATOM 1668 N N . ALA B 1 37 ? -1.669 -19.672 -7.727 1 87.56 37 ALA B N 1
ATOM 1669 C CA . ALA B 1 37 ? -2.037 -19.547 -9.133 1 87.56 37 ALA B CA 1
ATOM 1670 C C . ALA B 1 37 ? -0.798 -19.531 -10.023 1 87.56 37 ALA B C 1
ATOM 1672 O O . ALA B 1 37 ? -0.821 -20.062 -11.141 1 87.56 37 ALA B O 1
ATOM 1673 N N . GLY B 1 38 ? 0.249 -18.922 -9.508 1 86.25 38 GLY B N 1
ATOM 1674 C CA . GLY B 1 38 ? 1.487 -18.891 -10.266 1 86.25 38 GLY B CA 1
ATOM 1675 C C . GLY B 1 38 ? 2.059 -20.266 -10.523 1 86.25 38 GLY B C 1
ATOM 1676 O O . GLY B 1 38 ? 2.516 -20.562 -11.633 1 86.25 38 GLY B O 1
ATOM 1677 N N . GLU B 1 39 ? 2 -21.031 -9.523 1 85.38 39 GLU B N 1
ATOM 1678 C CA . GLU B 1 39 ? 2.492 -22.391 -9.68 1 85.38 39 GLU B CA 1
ATOM 1679 C C . GLU B 1 39 ? 1.638 -23.188 -10.664 1 85.38 39 GLU B C 1
ATOM 1681 O O . GLU B 1 39 ? 2.162 -23.969 -11.461 1 85.38 39 GLU B O 1
ATOM 1686 N N . VAL B 1 40 ? 0.365 -23.031 -10.609 1 84.56 40 VAL B N 1
ATOM 1687 C CA . VAL B 1 40 ? -0.537 -23.703 -11.531 1 84.56 40 VAL B CA 1
ATOM 1688 C C . VAL B 1 40 ? -0.248 -23.25 -12.961 1 84.56 40 VAL B C 1
ATOM 1690 O O . VAL B 1 40 ? -0.166 -24.078 -13.875 1 84.56 40 VAL B O 1
ATOM 1693 N N . PHE B 1 41 ? -0.096 -22.031 -1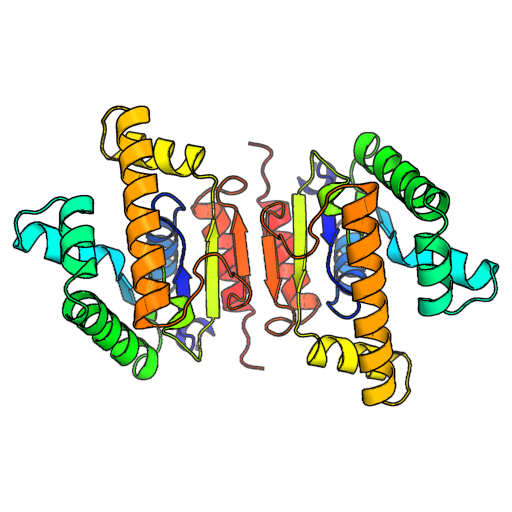3.188 1 87 41 PHE B N 1
ATOM 1694 C CA . PHE B 1 41 ? 0.188 -21.484 -14.508 1 87 41 PHE B CA 1
ATOM 1695 C C . PHE B 1 41 ? 1.494 -22.047 -15.062 1 87 41 PHE B C 1
ATOM 1697 O O . PHE B 1 41 ? 1.564 -22.438 -16.234 1 87 41 PHE B O 1
ATOM 1704 N N . ARG B 1 42 ? 2.516 -22.047 -14.227 1 87.62 42 ARG B N 1
ATOM 1705 C CA . ARG B 1 42 ? 3.82 -22.562 -14.633 1 87.62 42 ARG B CA 1
ATOM 1706 C C . ARG B 1 42 ? 3.732 -24.047 -15 1 87.62 42 ARG B C 1
ATOM 1708 O O . ARG B 1 42 ? 4.359 -24.484 -15.961 1 87.62 42 ARG B O 1
ATOM 1715 N N . SER B 1 43 ? 2.994 -24.703 -14.188 1 87.69 43 SER B N 1
ATOM 1716 C CA . SER B 1 43 ? 2.832 -26.125 -14.445 1 87.69 43 SER B CA 1
ATOM 1717 C C . SER B 1 43 ? 2.123 -26.375 -15.773 1 87.69 43 SER B C 1
ATOM 1719 O O . SER B 1 43 ? 2.512 -27.25 -16.531 1 87.69 43 SER B O 1
ATOM 1721 N N . LEU B 1 44 ? 1.107 -25.594 -16.047 1 87.5 44 LEU B N 1
ATOM 1722 C CA . LEU B 1 44 ? 0.385 -25.703 -17.312 1 87.5 44 LEU B CA 1
ATOM 1723 C C . LEU B 1 44 ? 1.29 -25.359 -18.484 1 87.5 44 LEU B C 1
ATOM 1725 O O . LEU B 1 44 ? 1.275 -26.062 -19.516 1 87.5 44 LEU B O 1
ATOM 1729 N N . ALA B 1 45 ? 2.027 -24.312 -18.359 1 90.19 45 ALA B N 1
ATOM 1730 C CA . ALA B 1 45 ? 2.973 -23.938 -19.406 1 90.19 45 ALA B CA 1
ATOM 1731 C C . ALA B 1 45 ? 3.918 -25.094 -19.734 1 90.19 45 ALA B C 1
ATOM 1733 O O . ALA B 1 45 ? 4.172 -25.391 -20.891 1 90.19 45 ALA B O 1
ATOM 1734 N N . LYS B 1 46 ? 4.426 -25.75 -18.656 1 91.75 46 LYS B N 1
ATOM 1735 C CA . LYS B 1 46 ? 5.328 -26.891 -18.812 1 91.75 46 LYS B CA 1
ATOM 1736 C C . LYS B 1 46 ? 4.637 -28.047 -19.516 1 91.75 46 LYS B C 1
ATOM 1738 O O . LYS B 1 46 ? 5.23 -28.703 -20.375 1 91.75 46 LYS B O 1
ATOM 1743 N N . GLU B 1 47 ? 3.486 -28.297 -19.172 1 91.38 47 GLU B N 1
ATOM 1744 C CA . GLU B 1 47 ? 2.713 -29.375 -19.781 1 91.38 47 GLU B CA 1
ATOM 1745 C C . GLU B 1 47 ? 2.537 -29.156 -21.281 1 91.38 47 GLU B C 1
ATOM 1747 O O . GLU B 1 47 ? 2.502 -30.109 -22.062 1 91.38 47 GLU B O 1
ATOM 1752 N N . TYR B 1 48 ? 2.467 -27.922 -21.672 1 92.06 48 TYR B N 1
ATOM 1753 C CA . TYR B 1 48 ? 2.289 -27.547 -23.078 1 92.06 48 TYR B CA 1
ATOM 1754 C C . TYR B 1 48 ? 3.633 -27.469 -23.797 1 92.06 48 TYR B C 1
ATOM 1756 O O . TYR B 1 48 ? 3.688 -27.188 -24.984 1 92.06 48 TYR B O 1
ATOM 1764 N N . GLY B 1 49 ? 4.676 -27.594 -23.016 1 93.94 49 GLY B N 1
ATOM 1765 C CA . GLY B 1 49 ? 6.012 -27.484 -23.578 1 93.94 49 GLY B CA 1
ATOM 1766 C C . GLY B 1 49 ? 6.371 -26.062 -23.984 1 93.94 49 GLY B C 1
ATOM 1767 O O . GLY B 1 49 ? 7.066 -25.859 -24.984 1 93.94 49 GLY B O 1
ATOM 1768 N N . MET B 1 50 ? 5.852 -25.078 -23.25 1 92.75 50 MET B N 1
ATOM 1769 C CA . MET B 1 50 ? 6.02 -23.672 -23.594 1 92.75 50 MET B CA 1
ATOM 1770 C C . MET B 1 50 ? 6.727 -22.906 -22.484 1 92.75 50 MET B C 1
ATOM 1772 O O . MET B 1 50 ? 6.637 -23.281 -21.312 1 92.75 50 MET B O 1
ATOM 1776 N N . THR B 1 51 ? 7.441 -21.844 -22.953 1 89.19 51 THR B N 1
ATOM 1777 C CA . THR B 1 51 ? 7.91 -20.859 -21.969 1 89.19 51 THR B CA 1
ATOM 1778 C C . THR B 1 51 ? 6.738 -20.078 -21.391 1 89.19 51 THR B C 1
ATOM 1780 O O . THR B 1 51 ? 5.629 -20.125 -21.922 1 89.19 51 THR B O 1
ATOM 1783 N N . LEU B 1 52 ? 6.988 -19.484 -20.281 1 86.38 52 LEU B N 1
ATOM 1784 C CA . LEU B 1 52 ? 5.949 -18.656 -19.672 1 86.38 52 LEU B CA 1
ATOM 1785 C C . LEU B 1 52 ? 5.473 -17.578 -20.641 1 86.38 52 LEU B C 1
ATOM 1787 O O . LEU B 1 52 ? 4.277 -17.281 -20.703 1 86.38 52 LEU B O 1
ATOM 1791 N N . ALA B 1 53 ? 6.359 -17.016 -21.344 1 86.94 53 ALA B N 1
ATOM 1792 C CA . ALA B 1 53 ? 6.027 -15.984 -22.328 1 86.94 53 ALA B CA 1
ATOM 1793 C C . ALA B 1 53 ? 5.141 -16.547 -23.438 1 86.94 53 ALA B C 1
ATOM 1795 O O . ALA B 1 53 ? 4.129 -15.945 -23.797 1 86.94 53 ALA B O 1
ATOM 1796 N N . GLU B 1 54 ? 5.547 -17.672 -23.984 1 89.88 54 GLU B N 1
ATOM 1797 C CA . GLU B 1 54 ? 4.781 -18.328 -25.047 1 89.88 54 GLU B CA 1
ATOM 1798 C C . GLU B 1 54 ? 3.389 -18.719 -24.547 1 89.88 54 GLU B C 1
ATOM 1800 O O . GLU B 1 54 ? 2.402 -18.531 -25.266 1 89.88 54 GLU B O 1
ATOM 1805 N N . PHE B 1 55 ? 3.391 -19.266 -23.391 1 90.75 55 PHE B N 1
ATOM 1806 C CA . PHE B 1 55 ? 2.121 -19.703 -22.812 1 90.75 55 PHE B CA 1
ATOM 1807 C C . PHE B 1 55 ? 1.214 -18.5 -22.562 1 90.75 55 PHE B C 1
ATOM 1809 O O . PHE B 1 55 ? -0.004 -18.594 -22.734 1 90.75 55 PHE B O 1
ATOM 1816 N N . GLY B 1 56 ? 1.746 -17.406 -22.109 1 88.31 56 GLY B N 1
ATOM 1817 C CA . GLY B 1 56 ? 1.001 -16.172 -21.969 1 88.31 56 GLY B CA 1
ATOM 1818 C C . GLY B 1 56 ? 0.385 -15.695 -23.266 1 88.31 56 GLY B C 1
ATOM 1819 O O . GLY B 1 56 ? -0.769 -15.266 -23.297 1 88.31 56 GLY B O 1
ATOM 1820 N N . GLU B 1 57 ? 1.178 -15.797 -24.312 1 88.81 57 GLU B N 1
ATOM 1821 C CA . GLU B 1 57 ? 0.681 -15.422 -25.625 1 88.81 57 GLU B CA 1
ATOM 1822 C C . GLU B 1 57 ? -0.486 -16.312 -26.047 1 88.81 57 GLU B C 1
ATOM 1824 O O . GLU B 1 57 ? -1.453 -15.836 -26.641 1 88.81 57 GLU B O 1
ATOM 1829 N N . LEU B 1 58 ? -0.284 -17.516 -25.828 1 90.25 58 LEU B N 1
ATOM 1830 C CA . LEU B 1 58 ? -1.369 -18.453 -26.125 1 90.25 58 LEU B CA 1
ATOM 1831 C C . LEU B 1 58 ? -2.627 -18.078 -25.344 1 90.25 58 LEU B C 1
ATOM 1833 O O . LEU B 1 58 ? -3.73 -18.109 -25.891 1 90.25 58 LEU B O 1
ATOM 1837 N N . ALA B 1 59 ? -2.498 -17.781 -24.094 1 89.56 59 ALA B N 1
ATOM 1838 C CA . ALA B 1 59 ? -3.609 -17.422 -23.203 1 89.56 59 ALA B CA 1
ATOM 1839 C C . ALA B 1 59 ? -4.305 -16.156 -23.672 1 89.56 59 ALA B C 1
ATOM 1841 O O . ALA B 1 59 ? -5.496 -15.961 -23.406 1 89.56 59 ALA B O 1
ATOM 1842 N N . GLU B 1 60 ? -3.604 -15.203 -24.328 1 89.5 60 GLU B N 1
ATOM 1843 C CA . GLU B 1 60 ? -4.191 -13.984 -24.875 1 89.5 60 GLU B CA 1
ATOM 1844 C C . GLU B 1 60 ? -5.273 -14.305 -25.906 1 89.5 60 GLU B C 1
ATOM 1846 O O . GLU B 1 60 ? -6.254 -13.57 -26.031 1 89.5 60 GLU B O 1
ATOM 1851 N N . SER B 1 61 ? -5.031 -15.344 -26.625 1 89.38 61 SER B N 1
ATOM 1852 C CA . SER B 1 61 ? -5.961 -15.703 -27.688 1 89.38 61 SER B CA 1
ATOM 1853 C C . SER B 1 61 ? -6.992 -16.719 -27.203 1 89.38 61 SER B C 1
ATOM 1855 O O . SER B 1 61 ? -7.945 -17.031 -27.922 1 89.38 61 SER B O 1
ATOM 1857 N N . ASP B 1 62 ? -6.793 -17.25 -26.016 1 89.94 62 ASP B N 1
ATOM 1858 C CA . ASP B 1 62 ? -7.656 -18.281 -25.453 1 89.94 62 ASP B CA 1
ATOM 1859 C C . ASP B 1 62 ? -8 -17.984 -24 1 89.94 62 ASP B C 1
ATOM 1861 O O . ASP B 1 62 ? -7.344 -18.484 -23.078 1 89.94 62 ASP B O 1
ATOM 1865 N N . ASP B 1 63 ? -9.094 -17.438 -23.797 1 89 63 ASP B N 1
ATOM 1866 C CA . ASP B 1 63 ? -9.516 -16.984 -22.469 1 89 63 ASP B CA 1
ATOM 1867 C C . ASP B 1 63 ? -9.766 -18.156 -21.531 1 89 63 ASP B C 1
ATOM 1869 O O . ASP B 1 63 ? -9.812 -18 -20.312 1 89 63 ASP B O 1
ATOM 1873 N N . SER B 1 64 ? -9.977 -19.266 -22.125 1 87 64 SER B N 1
ATOM 1874 C CA . SER B 1 64 ? -10.359 -20.422 -21.328 1 87 64 SER B CA 1
ATOM 1875 C C . SER B 1 64 ? -9.25 -20.812 -20.359 1 87 64 SER B C 1
ATOM 1877 O O . SER B 1 64 ? -9.516 -21.391 -19.297 1 87 64 SER B O 1
ATOM 1879 N N . ILE B 1 65 ? -8.023 -20.516 -20.672 1 84.19 65 ILE B N 1
ATOM 1880 C CA . ILE B 1 65 ? -6.887 -20.828 -19.812 1 84.19 65 ILE B CA 1
ATOM 1881 C C . ILE B 1 65 ? -6.996 -20.047 -18.5 1 84.19 65 ILE B C 1
ATOM 1883 O O . ILE B 1 65 ? -7.02 -20.641 -17.422 1 84.19 65 ILE B O 1
ATOM 1887 N N . ASP B 1 66 ? -7.16 -18.734 -18.594 1 86.38 66 ASP B N 1
ATOM 1888 C CA . ASP B 1 66 ? -7.293 -17.891 -17.406 1 86.38 66 ASP B CA 1
ATOM 1889 C C . ASP B 1 66 ? -8.562 -18.234 -16.625 1 86.38 66 ASP B C 1
ATOM 1891 O O . ASP B 1 66 ? -8.555 -18.281 -15.398 1 86.38 66 ASP B O 1
ATOM 1895 N N . LEU B 1 67 ? -9.586 -18.5 -17.359 1 85.25 67 LEU B N 1
ATOM 1896 C CA . LEU B 1 67 ? -10.875 -18.781 -16.734 1 85.25 67 LEU B CA 1
ATOM 1897 C C . LEU B 1 67 ? -10.828 -20.062 -15.914 1 85.25 67 LEU B C 1
ATOM 1899 O O . LEU B 1 67 ? -11.43 -20.141 -14.836 1 85.25 67 LEU B O 1
ATOM 1903 N N . LYS B 1 68 ? -10.133 -21 -16.438 1 80.31 68 LYS B N 1
ATOM 1904 C CA . LYS B 1 68 ? -10 -22.266 -15.719 1 80.31 68 LYS B CA 1
ATOM 1905 C C . LYS B 1 68 ? -9.188 -22.094 -14.445 1 80.31 68 LYS B C 1
ATOM 1907 O O . LYS B 1 68 ? -9.547 -22.625 -13.391 1 80.31 68 LYS B O 1
ATOM 1912 N N . ILE B 1 69 ? -8.094 -21.391 -14.539 1 80.25 69 ILE B N 1
ATOM 1913 C CA . ILE B 1 69 ? -7.23 -21.156 -13.391 1 80.25 69 ILE B CA 1
ATOM 1914 C C . ILE B 1 69 ? -7.98 -20.344 -12.328 1 80.25 69 ILE B C 1
ATOM 1916 O O . ILE B 1 69 ? -7.953 -20.688 -11.148 1 80.25 69 ILE B O 1
ATOM 1920 N N . ASP B 1 70 ? -8.727 -19.391 -12.766 1 82.81 70 ASP B N 1
ATOM 1921 C CA . ASP B 1 70 ? -9.445 -18.484 -11.867 1 82.81 70 ASP B CA 1
ATOM 1922 C C . ASP B 1 70 ? -10.625 -19.203 -11.211 1 82.81 70 ASP B C 1
ATOM 1924 O O . ASP B 1 70 ? -10.945 -18.953 -10.047 1 82.81 70 ASP B O 1
ATOM 1928 N N . ALA B 1 71 ? -11.297 -20.031 -12.023 1 79.19 71 ALA B N 1
ATOM 1929 C CA . ALA B 1 71 ? -12.438 -20.766 -11.477 1 79.19 71 ALA B CA 1
ATOM 1930 C C . ALA B 1 71 ? -12.039 -21.609 -10.273 1 79.19 71 ALA B C 1
ATOM 1932 O O . ALA B 1 71 ? -12.758 -21.656 -9.273 1 79.19 71 ALA B O 1
ATOM 1933 N N . ARG B 1 72 ? -10.953 -22.125 -10.312 1 76.44 72 ARG B N 1
ATOM 1934 C CA . ARG B 1 72 ? -10.453 -22.938 -9.203 1 76.44 72 ARG B CA 1
ATOM 1935 C C . ARG B 1 72 ? -10.109 -22.062 -8 1 76.44 72 ARG B C 1
ATOM 1937 O O . ARG B 1 72 ? -10.43 -22.406 -6.859 1 76.44 72 ARG B O 1
ATOM 1944 N N . GLN B 1 73 ? -9.422 -21 -8.242 1 78.31 73 GLN B N 1
ATOM 1945 C CA . GLN B 1 73 ? -9.078 -20.078 -7.176 1 78.31 73 GLN B CA 1
ATOM 1946 C C . GLN B 1 73 ? -10.328 -19.547 -6.48 1 78.31 73 GLN B C 1
ATOM 1948 O O . GLN B 1 73 ? -10.375 -19.469 -5.25 1 78.31 73 GLN B O 1
ATOM 1953 N N . LYS B 1 74 ? -11.297 -19.266 -7.297 1 76.88 74 LYS B N 1
ATOM 1954 C CA . LYS B 1 74 ? -12.547 -18.734 -6.762 1 76.88 74 LYS B CA 1
ATOM 1955 C C . LYS B 1 74 ? -13.281 -19.781 -5.926 1 76.88 74 LYS B C 1
ATOM 1957 O O . LYS B 1 74 ? -13.836 -19.469 -4.871 1 76.88 74 LYS B O 1
ATOM 1962 N N . GLU B 1 75 ? -13.297 -20.906 -6.453 1 75.69 75 GLU B N 1
ATOM 1963 C CA . GLU B 1 75 ? -13.945 -21.984 -5.711 1 75.69 75 GLU B CA 1
ATOM 1964 C C . GLU B 1 75 ? -13.289 -22.188 -4.344 1 75.69 75 GLU B C 1
ATOM 1966 O O . GLU B 1 75 ? -13.984 -22.297 -3.332 1 75.69 75 GLU B O 1
ATOM 1971 N N . ILE B 1 76 ? -12.031 -22.188 -4.32 1 73.44 76 ILE B N 1
ATOM 1972 C CA . ILE B 1 76 ? -11.281 -22.375 -3.086 1 73.44 76 ILE B CA 1
ATOM 1973 C C . ILE B 1 76 ? -11.508 -21.188 -2.158 1 73.44 76 ILE B C 1
ATOM 1975 O O . ILE B 1 76 ? -11.773 -21.359 -0.968 1 73.44 76 ILE B O 1
ATOM 1979 N N . ALA B 1 77 ? -11.43 -20 -2.707 1 71.06 77 ALA B N 1
ATOM 1980 C CA . ALA B 1 77 ? -11.555 -18.75 -1.949 1 71.06 77 ALA B CA 1
ATOM 1981 C C . ALA B 1 77 ? -12.938 -18.641 -1.312 1 71.06 77 ALA B C 1
ATOM 1983 O O . ALA B 1 77 ? -13.094 -18.047 -0.245 1 71.06 77 ALA B O 1
ATOM 1984 N N . ASN B 1 78 ? -13.883 -19.281 -1.892 1 71.19 78 ASN B N 1
ATOM 1985 C CA . ASN B 1 78 ? -15.25 -19.109 -1.413 1 71.19 78 ASN B CA 1
ATOM 1986 C C . ASN B 1 78 ? -15.695 -20.297 -0.557 1 71.19 78 ASN B C 1
ATOM 1988 O O . ASN B 1 78 ? -16.766 -20.266 0.047 1 71.19 78 ASN B O 1
ATOM 1992 N N . THR B 1 79 ? -14.883 -21.266 -0.486 1 68.12 79 THR B N 1
ATOM 1993 C CA . THR B 1 79 ? -15.367 -22.469 0.188 1 68.12 79 THR B CA 1
ATOM 1994 C C . THR B 1 79 ? -14.469 -22.828 1.366 1 68.12 79 THR B C 1
ATOM 1996 O O . THR B 1 79 ? -14.852 -23.625 2.229 1 68.12 79 THR B O 1
ATOM 1999 N N . ARG B 1 80 ? -13.281 -22.266 1.277 1 70.38 80 ARG B N 1
ATOM 2000 C CA . ARG B 1 80 ? -12.336 -22.719 2.291 1 70.38 80 ARG B CA 1
ATOM 2001 C C . ARG B 1 80 ? -11.828 -21.547 3.129 1 70.38 80 ARG B C 1
ATOM 2003 O O . ARG B 1 80 ? -11.781 -20.422 2.652 1 70.38 80 ARG B O 1
ATOM 2010 N N . ASP B 1 81 ? -11.711 -21.891 4.43 1 73.56 81 ASP B N 1
ATOM 2011 C CA . ASP B 1 81 ? -10.984 -21.016 5.348 1 73.56 81 ASP B CA 1
ATOM 2012 C C . ASP B 1 81 ? -9.594 -21.578 5.648 1 73.56 81 ASP B C 1
ATOM 2014 O O . ASP B 1 81 ? -9.227 -22.641 5.145 1 73.56 81 ASP B O 1
ATOM 2018 N N . ASN B 1 82 ? -8.727 -20.766 6.082 1 81.5 82 ASN B N 1
ATOM 2019 C CA . ASN B 1 82 ? -7.398 -21.234 6.477 1 81.5 82 ASN B CA 1
ATOM 2020 C C . ASN B 1 82 ? -6.523 -21.531 5.262 1 81.5 82 ASN B C 1
ATOM 2022 O O . ASN B 1 82 ? -5.887 -22.578 5.191 1 81.5 82 ASN B O 1
ATOM 2026 N N . VAL B 1 83 ? -6.77 -20.719 4.242 1 88.5 83 VAL B N 1
ATOM 2027 C CA . VAL B 1 83 ? -6.012 -20.875 3.006 1 88.5 83 VAL B CA 1
ATOM 2028 C C . VAL B 1 83 ? -5.328 -19.547 2.648 1 88.5 83 VAL B C 1
ATOM 2030 O O . VAL B 1 83 ? -5.832 -18.484 2.977 1 88.5 83 VAL B O 1
ATOM 2033 N N . ILE B 1 84 ? -4.145 -19.672 2.057 1 92.94 84 ILE B N 1
ATOM 2034 C CA . ILE B 1 84 ? -3.475 -18.562 1.392 1 92.94 84 ILE B CA 1
ATOM 2035 C C . ILE B 1 84 ? -3.619 -18.703 -0.122 1 92.94 84 ILE B C 1
ATOM 2037 O O . ILE B 1 84 ? -3.195 -19.703 -0.7 1 92.94 84 ILE B O 1
ATOM 2041 N N . LEU B 1 85 ? -4.273 -17.797 -0.708 1 92.88 85 LEU B N 1
ATOM 2042 C CA . LEU B 1 85 ? -4.301 -17.703 -2.164 1 92.88 85 LEU B CA 1
ATOM 2043 C C . LEU B 1 85 ? -3.197 -16.781 -2.674 1 92.88 85 LEU B C 1
ATOM 2045 O O . LEU B 1 85 ? -3.188 -15.586 -2.363 1 92.88 85 LEU B O 1
ATOM 2049 N N . GLU B 1 86 ? -2.293 -17.375 -3.367 1 94.62 86 GLU B N 1
ATOM 2050 C CA . GLU B 1 86 ? -1.151 -16.609 -3.877 1 94.62 86 GLU B CA 1
ATOM 2051 C C . GLU B 1 86 ? -1.229 -16.453 -5.395 1 94.62 86 GLU B C 1
ATOM 2053 O O . GLU B 1 86 ? -1.539 -17.406 -6.109 1 94.62 86 GLU B O 1
ATOM 2058 N N . GLY B 1 87 ? -1.014 -15.219 -5.836 1 92.56 87 GLY B N 1
ATOM 2059 C CA . GLY B 1 87 ? -1.009 -14.945 -7.266 1 92.56 87 GLY B CA 1
ATOM 2060 C C . GLY B 1 87 ? -1.258 -13.484 -7.59 1 92.56 87 GLY B C 1
ATOM 2061 O O . GLY B 1 87 ? -1.7 -12.719 -6.73 1 92.56 87 GLY B O 1
ATOM 2062 N N . ARG B 1 88 ? -1.123 -13.141 -8.828 1 91.62 88 ARG B N 1
ATOM 2063 C CA . ARG B 1 88 ? -1.212 -11.75 -9.266 1 91.62 88 ARG B CA 1
ATOM 2064 C C . ARG B 1 88 ? -2.615 -11.195 -9.039 1 91.62 88 ARG B C 1
ATOM 2066 O O . ARG B 1 88 ? -2.777 -10.031 -8.68 1 91.62 88 ARG B O 1
ATOM 2073 N N . LEU B 1 89 ? -3.623 -12.031 -9.258 1 89.44 89 LEU B N 1
ATOM 2074 C CA . LEU B 1 89 ? -5.004 -11.562 -9.188 1 89.44 89 LEU B CA 1
ATOM 2075 C C . LEU B 1 89 ? -5.695 -12.109 -7.941 1 89.44 89 LEU B C 1
ATOM 2077 O O . LEU B 1 89 ? -6.914 -11.977 -7.793 1 89.44 89 LEU B O 1
ATOM 2081 N N . ALA B 1 90 ? -4.949 -12.727 -7.07 1 90.94 90 ALA B N 1
ATOM 2082 C CA . ALA B 1 90 ? -5.551 -13.383 -5.918 1 90.94 90 ALA B CA 1
ATOM 2083 C C . ALA B 1 90 ? -6.449 -12.422 -5.141 1 90.94 90 ALA B C 1
ATOM 2085 O O . ALA B 1 90 ? -7.566 -12.781 -4.762 1 90.94 90 ALA B O 1
ATOM 2086 N N . GLY B 1 91 ? -6.02 -11.227 -4.941 1 91.69 91 GLY B N 1
ATOM 2087 C CA . GLY B 1 91 ? -6.793 -10.242 -4.207 1 91.69 91 GLY B CA 1
ATOM 2088 C C . GLY B 1 91 ? -8.102 -9.875 -4.883 1 91.69 91 GLY B C 1
ATOM 2089 O O . GLY B 1 91 ? -9.078 -9.547 -4.215 1 91.69 91 GLY B O 1
ATOM 2090 N N . HIS B 1 92 ? -8.125 -9.938 -6.145 1 90.25 92 HIS B N 1
ATOM 2091 C CA . HIS B 1 92 ? -9.32 -9.602 -6.91 1 90.25 92 HIS B CA 1
ATOM 2092 C C . HIS B 1 92 ? -10.289 -10.781 -6.969 1 90.25 92 HIS B C 1
ATOM 2094 O O . HIS B 1 92 ? -11.477 -10.602 -7.227 1 90.25 92 HIS B O 1
ATOM 2100 N N . MET B 1 93 ? -9.766 -11.938 -6.691 1 84.69 93 MET B N 1
ATOM 2101 C CA . MET B 1 93 ? -10.57 -13.148 -6.84 1 84.69 93 MET B CA 1
ATOM 2102 C C . MET B 1 93 ? -11.258 -13.508 -5.527 1 84.69 93 MET B C 1
ATOM 2104 O O . MET B 1 93 ? -12.195 -14.312 -5.512 1 84.69 93 MET B O 1
ATOM 2108 N N . ALA B 1 94 ? -10.742 -12.977 -4.488 1 84.19 94 ALA B N 1
ATOM 2109 C CA . ALA B 1 94 ? -11.289 -13.25 -3.164 1 84.19 94 ALA B CA 1
ATOM 2110 C C . ALA B 1 94 ? -12.031 -12.031 -2.615 1 84.19 94 ALA B C 1
ATOM 2112 O O . ALA B 1 94 ? -11.406 -11.07 -2.154 1 84.19 94 ALA B O 1
ATOM 2113 N N . GLU B 1 95 ? -13.266 -12.047 -2.621 1 79.69 95 GLU B N 1
ATOM 2114 C CA . GLU B 1 95 ? -14.062 -10.906 -2.18 1 79.69 95 GLU B CA 1
ATOM 2115 C C . GLU B 1 95 ? -13.875 -10.656 -0.685 1 79.69 95 GLU B C 1
ATOM 2117 O O . GLU B 1 95 ? -13.703 -9.508 -0.261 1 79.69 95 GLU B O 1
ATOM 2122 N N . LYS B 1 96 ? -13.961 -11.734 0.039 1 84.62 96 LYS B N 1
ATOM 2123 C CA . LYS B 1 96 ? -13.82 -11.617 1.487 1 84.62 96 LYS B CA 1
ATOM 2124 C C . LYS B 1 96 ? -12.477 -12.18 1.954 1 84.62 96 LYS B C 1
ATOM 2126 O O . LYS B 1 96 ? -12.367 -13.375 2.25 1 84.62 96 LYS B O 1
ATOM 2131 N N . ALA B 1 97 ? -11.523 -11.461 1.961 1 90.81 97 ALA B N 1
ATOM 2132 C CA . ALA B 1 97 ? -10.188 -11.883 2.365 1 90.81 97 ALA B CA 1
ATOM 2133 C C . ALA B 1 97 ? -9.375 -10.703 2.896 1 90.81 97 ALA B C 1
ATOM 2135 O O . ALA B 1 97 ? -9.75 -9.547 2.697 1 90.81 97 ALA B O 1
ATOM 2136 N N . LEU B 1 98 ? -8.422 -10.984 3.689 1 94 98 LEU B N 1
ATOM 2137 C CA . LEU B 1 98 ? -7.336 -10.031 3.896 1 94 98 LEU B CA 1
ATOM 2138 C C . LEU B 1 98 ? -6.395 -10.008 2.697 1 94 98 LEU B C 1
ATOM 2140 O O . LEU B 1 98 ? -5.773 -11.023 2.371 1 94 98 LEU B O 1
ATOM 2144 N N . LYS B 1 99 ? -6.344 -8.906 2.014 1 96.5 99 LYS B N 1
ATOM 2145 C CA . LYS B 1 99 ? -5.652 -8.812 0.73 1 96.5 99 LYS B CA 1
ATOM 2146 C C . LYS B 1 99 ? -4.332 -8.062 0.87 1 96.5 99 LYS B C 1
ATOM 2148 O O . LYS B 1 99 ? -4.32 -6.855 1.136 1 96.5 99 LYS B O 1
ATOM 2153 N N . ILE B 1 100 ? -3.229 -8.75 0.624 1 98.12 100 ILE B N 1
ATOM 2154 C CA . ILE B 1 100 ? -1.884 -8.195 0.739 1 98.12 100 ILE B CA 1
ATOM 2155 C C . ILE B 1 100 ? -1.234 -8.125 -0.641 1 98.12 100 ILE B C 1
ATOM 2157 O O . ILE B 1 100 ? -1.347 -9.062 -1.435 1 98.12 100 ILE B O 1
ATOM 2161 N N . TRP B 1 101 ? -0.624 -6.992 -0.933 1 98.31 101 TRP B N 1
ATOM 2162 C CA . TRP B 1 101 ? 0.194 -6.824 -2.129 1 98.31 101 TRP B CA 1
ATOM 2163 C C . TRP B 1 101 ? 1.656 -6.59 -1.762 1 98.31 101 TRP B C 1
ATOM 2165 O O . TRP B 1 101 ? 1.964 -5.746 -0.918 1 98.31 101 TRP B O 1
ATOM 2175 N N . ILE B 1 102 ? 2.531 -7.395 -2.322 1 98.5 102 ILE B N 1
ATOM 2176 C CA . ILE B 1 102 ? 3.967 -7.191 -2.16 1 98.5 102 ILE B CA 1
ATOM 2177 C C . ILE B 1 102 ? 4.555 -6.609 -3.445 1 98.5 102 ILE B C 1
ATOM 2179 O O . ILE B 1 102 ? 4.348 -7.156 -4.531 1 98.5 102 ILE B O 1
ATOM 2183 N N . LYS B 1 103 ? 5.344 -5.523 -3.281 1 97.81 103 LYS B N 1
ATOM 2184 C CA . LYS B 1 103 ? 5.848 -4.848 -4.477 1 97.81 103 LYS B CA 1
ATOM 2185 C C . LYS B 1 103 ? 7.367 -4.719 -4.438 1 97.81 103 LYS B C 1
ATOM 2187 O O . LYS B 1 103 ? 7.98 -4.852 -3.377 1 97.81 103 LYS B O 1
ATOM 2192 N N . ALA B 1 104 ? 7.941 -4.5 -5.57 1 97.44 104 ALA B N 1
ATOM 2193 C CA . ALA B 1 104 ? 9.328 -4.129 -5.832 1 97.44 104 ALA B CA 1
ATOM 2194 C C . ALA B 1 104 ? 9.484 -3.547 -7.23 1 97.44 104 ALA B C 1
ATOM 2196 O O . ALA B 1 104 ? 8.656 -3.795 -8.109 1 97.44 104 ALA B O 1
ATOM 2197 N N . SER B 1 105 ? 10.516 -2.758 -7.41 1 96.5 105 SER B N 1
ATOM 2198 C CA . SER B 1 105 ? 10.773 -2.223 -8.742 1 96.5 105 SER B CA 1
ATOM 2199 C C . SER B 1 105 ? 11.094 -3.338 -9.734 1 96.5 105 SER B C 1
ATOM 2201 O O . SER B 1 105 ? 11.539 -4.418 -9.336 1 96.5 105 SER B O 1
ATOM 2203 N N . VAL B 1 106 ? 10.812 -3.053 -10.984 1 96.94 106 VAL B N 1
ATOM 2204 C CA . VAL B 1 106 ? 11.055 -4.066 -12.008 1 96.94 106 VAL B CA 1
ATOM 2205 C C . VAL B 1 106 ? 12.523 -4.469 -12.008 1 96.94 106 VAL B C 1
ATOM 2207 O O . VAL B 1 106 ? 12.859 -5.645 -12.18 1 96.94 106 VAL B O 1
ATOM 2210 N N . ASP B 1 107 ? 13.43 -3.545 -11.766 1 97.56 107 ASP B N 1
ATOM 2211 C CA . ASP B 1 107 ? 14.859 -3.846 -11.758 1 97.56 107 ASP B CA 1
ATOM 2212 C C . ASP B 1 107 ? 15.203 -4.832 -10.641 1 97.56 107 ASP B C 1
ATOM 2214 O O . ASP B 1 107 ? 15.93 -5.805 -10.867 1 97.56 107 ASP B O 1
ATOM 2218 N N . VAL B 1 108 ? 14.664 -4.598 -9.5 1 97.19 108 VAL B N 1
ATOM 2219 C CA . VAL B 1 108 ? 14.93 -5.461 -8.352 1 97.19 108 VAL B CA 1
ATOM 2220 C C . VAL B 1 108 ? 14.305 -6.832 -8.586 1 97.19 108 VAL B C 1
ATOM 2222 O O . VAL B 1 108 ? 14.914 -7.859 -8.281 1 97.19 108 VAL B O 1
ATOM 2225 N N . ARG B 1 109 ? 13.109 -6.844 -9.109 1 97.69 109 ARG B N 1
ATOM 2226 C CA . ARG B 1 109 ? 12.43 -8.102 -9.375 1 97.69 109 ARG B CA 1
ATOM 2227 C C . ARG B 1 109 ? 13.203 -8.938 -10.391 1 97.69 109 ARG B C 1
ATOM 2229 O O . ARG B 1 109 ? 13.406 -10.141 -10.188 1 97.69 109 ARG B O 1
ATOM 2236 N N . VAL B 1 110 ? 13.641 -8.297 -11.398 1 97.62 110 VAL B N 1
ATOM 2237 C CA . VAL B 1 110 ? 14.383 -9 -12.438 1 97.62 110 VAL B CA 1
ATOM 2238 C C . VAL B 1 110 ? 15.711 -9.508 -11.875 1 97.62 110 VAL B C 1
ATOM 2240 O O . VAL B 1 110 ? 16.141 -10.625 -12.195 1 97.62 110 VAL B O 1
ATOM 2243 N N . GLU B 1 111 ? 16.375 -8.719 -11.086 1 97.44 111 GLU B N 1
ATOM 2244 C CA . GLU B 1 111 ? 17.594 -9.164 -10.43 1 97.44 111 GLU B CA 1
ATOM 2245 C C . GLU B 1 111 ? 17.359 -10.43 -9.617 1 97.44 111 GLU B C 1
ATOM 2247 O O . GLU B 1 111 ? 18.172 -11.359 -9.648 1 97.44 111 GLU B O 1
ATOM 2252 N N . ARG B 1 112 ? 16.297 -10.453 -8.898 1 96.25 112 ARG B N 1
ATOM 2253 C CA . ARG B 1 112 ? 15.961 -11.617 -8.086 1 96.25 112 ARG B CA 1
ATOM 2254 C C . ARG B 1 112 ? 15.695 -12.836 -8.961 1 96.25 112 ARG B C 1
ATOM 2256 O O . ARG B 1 112 ? 16.094 -13.953 -8.625 1 96.25 112 ARG B O 1
ATOM 2263 N N . ILE B 1 113 ? 14.992 -12.617 -10.047 1 94.12 113 ILE B N 1
ATOM 2264 C CA . ILE B 1 113 ? 14.672 -13.695 -10.977 1 94.12 113 ILE B CA 1
ATOM 2265 C C . ILE B 1 113 ? 15.961 -14.258 -11.578 1 94.12 113 ILE B C 1
ATOM 2267 O O . ILE B 1 113 ? 16.156 -15.477 -11.641 1 94.12 113 ILE B O 1
ATOM 2271 N N . VAL B 1 114 ? 16.844 -13.344 -11.992 1 95.62 114 VAL B N 1
ATOM 2272 C CA . VAL B 1 114 ? 18.125 -13.734 -12.57 1 95.62 114 VAL B CA 1
ATOM 2273 C C . VAL B 1 114 ? 18.938 -14.516 -11.539 1 95.62 114 VAL B C 1
ATOM 2275 O O . VAL B 1 114 ? 19.594 -15.508 -11.883 1 95.62 114 VAL B O 1
ATOM 2278 N N . GLY B 1 115 ? 18.891 -14.047 -10.328 1 93.12 115 GLY B N 1
ATOM 2279 C CA . GLY B 1 115 ? 19.609 -14.727 -9.258 1 93.12 115 GLY B CA 1
ATOM 2280 C C . GLY B 1 115 ? 19.141 -16.156 -9.039 1 93.12 115 GLY B C 1
ATOM 2281 O O . GLY B 1 115 ? 19.938 -17.031 -8.734 1 93.12 115 GLY B O 1
ATOM 2282 N N . ARG B 1 116 ? 17.938 -16.406 -9.242 1 88.69 116 ARG B N 1
ATOM 2283 C CA . ARG B 1 116 ? 17.344 -17.719 -8.992 1 88.69 116 ARG B CA 1
ATOM 2284 C C . ARG B 1 116 ? 17.484 -18.625 -10.211 1 88.69 116 ARG B C 1
ATOM 2286 O O . ARG B 1 116 ? 17.703 -19.828 -10.07 1 88.69 116 ARG B O 1
ATOM 2293 N N . GLU B 1 117 ? 17.219 -18.094 -11.359 1 85.38 117 GLU B N 1
ATOM 2294 C CA . GLU B 1 117 ? 17.062 -18.906 -12.562 1 85.38 117 GLU B CA 1
ATOM 2295 C C . GLU B 1 117 ? 18.328 -18.859 -13.43 1 85.38 117 GLU B C 1
ATOM 2297 O O . GLU B 1 117 ? 18.516 -19.703 -14.312 1 85.38 117 GLU B O 1
ATOM 2302 N N . GLY B 1 118 ? 19.031 -17.891 -13.156 1 84.88 118 GLY B N 1
ATOM 2303 C CA . GLY B 1 118 ? 20.156 -17.703 -14.047 1 84.88 118 GLY B CA 1
ATOM 2304 C C . GLY B 1 118 ? 19.797 -16.969 -15.328 1 84.88 118 GLY B C 1
ATOM 2305 O O . GLY B 1 118 ? 18.625 -16.672 -15.57 1 84.88 118 GLY B O 1
ATOM 2306 N N . SER B 1 119 ? 20.781 -16.312 -16.188 1 86.12 119 SER B N 1
ATOM 2307 C CA . SER B 1 119 ? 20.562 -15.664 -17.484 1 86.12 119 SER B CA 1
ATOM 2308 C C . SER B 1 119 ? 21 -14.203 -17.438 1 86.12 119 SER B C 1
ATOM 2310 O O . SER B 1 119 ? 21.5 -13.727 -16.422 1 86.12 119 SER B O 1
ATOM 2312 N N . SER B 1 120 ? 20.812 -13.625 -18.547 1 94.69 120 SER B N 1
ATOM 2313 C CA . SER B 1 120 ? 21.172 -12.219 -18.688 1 94.69 120 SER B CA 1
ATOM 2314 C C . SER B 1 120 ? 20.094 -11.305 -18.141 1 94.69 120 SER B C 1
ATOM 2316 O O . SER B 1 120 ? 18.906 -11.555 -18.344 1 94.69 120 SER B O 1
ATOM 2318 N N . PHE B 1 121 ? 20.516 -10.336 -17.406 1 96.12 121 PHE B N 1
ATOM 2319 C CA . PHE B 1 121 ? 19.594 -9.352 -16.875 1 96.12 121 PHE B CA 1
ATOM 2320 C C . PHE B 1 121 ? 18.734 -8.75 -17.969 1 96.12 121 PHE B C 1
ATOM 2322 O O . PHE B 1 121 ? 17.5 -8.695 -17.859 1 96.12 121 PHE B O 1
ATOM 2329 N N . ASP B 1 122 ? 19.375 -8.391 -19 1 96.56 122 ASP B N 1
ATOM 2330 C CA . ASP B 1 122 ? 18.672 -7.707 -20.094 1 96.56 122 ASP B CA 1
ATOM 2331 C C . ASP B 1 122 ? 17.609 -8.617 -20.719 1 96.56 122 ASP B C 1
ATOM 2333 O O . ASP B 1 122 ? 16.516 -8.156 -21.062 1 96.56 122 ASP B O 1
ATOM 2337 N N . ASP B 1 123 ? 17.984 -9.859 -20.906 1 94.69 123 ASP B N 1
ATOM 2338 C CA . ASP B 1 123 ? 17.031 -10.812 -21.469 1 94.69 123 ASP B CA 1
ATOM 2339 C C . ASP B 1 123 ? 15.836 -11.016 -20.547 1 94.69 123 ASP B C 1
ATOM 2341 O O . ASP B 1 123 ? 14.688 -11.008 -20.984 1 94.69 123 ASP B O 1
ATOM 2345 N N . LYS B 1 124 ? 16.109 -11.117 -19.281 1 94.81 124 LYS B N 1
ATOM 2346 C CA . LYS B 1 124 ? 15.039 -11.352 -18.312 1 94.81 124 LYS B CA 1
ATOM 2347 C C . LYS B 1 124 ? 14.164 -10.109 -18.156 1 94.81 124 LYS B C 1
ATOM 2349 O O . LYS B 1 124 ? 12.961 -10.219 -17.922 1 94.81 124 LYS B O 1
ATOM 2354 N N . LEU B 1 125 ? 14.797 -8.992 -18.219 1 96.62 125 LEU B N 1
ATOM 2355 C CA . LEU B 1 125 ? 14.039 -7.746 -18.172 1 96.62 125 LEU B CA 1
ATOM 2356 C C . LEU B 1 125 ? 13.039 -7.668 -19.312 1 96.62 125 LEU B C 1
ATOM 2358 O O . LEU B 1 125 ? 11.867 -7.363 -19.094 1 96.62 125 LEU B O 1
ATOM 2362 N N . ALA B 1 126 ? 13.531 -7.965 -20.484 1 95.25 126 ALA B N 1
ATOM 2363 C CA . ALA B 1 126 ? 12.672 -7.926 -21.656 1 95.25 126 ALA B CA 1
ATOM 2364 C C . ALA B 1 126 ? 11.531 -8.93 -21.531 1 95.25 126 ALA B C 1
ATOM 2366 O O . ALA B 1 126 ? 10.375 -8.617 -21.844 1 95.25 126 ALA B O 1
ATOM 2367 N N . GLU B 1 127 ? 11.859 -10.102 -21.109 1 92.12 127 GLU B N 1
ATOM 2368 C CA . GLU B 1 127 ? 10.867 -11.148 -20.922 1 92.12 127 GLU B CA 1
ATOM 2369 C C . GLU B 1 127 ? 9.812 -10.742 -19.891 1 92.12 127 GLU B C 1
ATOM 2371 O O . GLU B 1 127 ? 8.617 -10.969 -20.094 1 92.12 127 GLU B O 1
ATOM 2376 N N . THR B 1 128 ? 10.258 -10.148 -18.797 1 93.5 128 THR B N 1
ATOM 2377 C CA . THR B 1 128 ? 9.383 -9.734 -17.703 1 93.5 128 THR B CA 1
ATOM 2378 C C . THR B 1 128 ? 8.422 -8.641 -18.172 1 93.5 128 THR B C 1
ATOM 2380 O O . THR B 1 128 ? 7.223 -8.703 -17.906 1 93.5 128 THR B O 1
ATOM 2383 N N . ILE B 1 129 ? 8.938 -7.703 -18.859 1 94.81 129 ILE B N 1
ATOM 2384 C CA . ILE B 1 129 ? 8.133 -6.594 -19.359 1 94.81 129 ILE B CA 1
ATOM 2385 C C . ILE B 1 129 ? 7.074 -7.117 -20.328 1 94.81 129 ILE B C 1
ATOM 2387 O O . ILE B 1 129 ? 5.902 -6.742 -20.25 1 94.81 129 ILE B O 1
ATOM 2391 N N . GLU B 1 130 ? 7.531 -7.973 -21.219 1 92.81 130 GLU B N 1
ATOM 2392 C CA . GLU B 1 130 ? 6.625 -8.562 -22.188 1 92.81 130 GLU B CA 1
ATOM 2393 C C . GLU B 1 130 ? 5.523 -9.367 -21.5 1 92.81 130 GLU B C 1
ATOM 2395 O O . GLU B 1 130 ? 4.348 -9.242 -21.859 1 92.81 130 GLU B O 1
ATOM 2400 N N . ARG B 1 131 ? 5.918 -10.156 -20.594 1 90.19 131 ARG B N 1
ATOM 2401 C CA . ARG B 1 131 ? 4.965 -10.992 -19.875 1 90.19 131 ARG B CA 1
ATOM 2402 C C . ARG B 1 131 ? 3.955 -10.148 -19.109 1 90.19 131 ARG B C 1
ATOM 2404 O O . ARG B 1 131 ? 2.752 -10.414 -19.156 1 90.19 131 ARG B O 1
ATOM 2411 N N . GLU B 1 132 ? 4.398 -9.203 -18.406 1 93.12 132 GLU B N 1
ATOM 2412 C CA . GLU B 1 132 ? 3.52 -8.352 -17.625 1 93.12 132 GLU B CA 1
ATOM 2413 C C . GLU B 1 132 ? 2.549 -7.578 -18.516 1 93.12 132 GLU B C 1
ATOM 2415 O O . GLU B 1 132 ? 1.392 -7.371 -18.141 1 93.12 132 GLU B O 1
ATOM 2420 N N . ALA B 1 133 ? 3.055 -7.145 -19.641 1 93.06 133 ALA B N 1
ATOM 2421 C CA . ALA B 1 133 ? 2.182 -6.457 -20.594 1 93.06 133 ALA B CA 1
ATOM 2422 C C . ALA B 1 133 ? 1.084 -7.391 -21.094 1 93.06 133 ALA B C 1
ATOM 2424 O O . ALA B 1 133 ? -0.081 -6.992 -21.188 1 93.06 133 ALA B O 1
ATOM 2425 N N . SER B 1 134 ? 1.48 -8.586 -21.438 1 90.81 134 SER B N 1
ATOM 2426 C CA . SER B 1 134 ? 0.534 -9.594 -21.891 1 90.81 134 SER B CA 1
ATOM 2427 C C . SER B 1 134 ? -0.521 -9.883 -20.828 1 90.81 134 SER B C 1
ATOM 2429 O O . SER B 1 134 ? -1.716 -9.93 -21.125 1 90.81 134 SER B O 1
ATOM 2431 N N . GLU B 1 135 ? -0.11 -10.047 -19.594 1 90.81 135 GLU B N 1
ATOM 2432 C CA . GLU B 1 135 ? -1.018 -10.328 -18.484 1 90.81 135 GLU B CA 1
ATOM 2433 C C . GLU B 1 135 ? -1.981 -9.172 -18.25 1 90.81 135 GLU B C 1
ATOM 2435 O O . GLU B 1 135 ? -3.176 -9.383 -18.031 1 90.81 135 GLU B O 1
ATOM 2440 N N . ALA B 1 136 ? -1.408 -7.973 -18.25 1 92.38 136 ALA B N 1
ATOM 2441 C CA . ALA B 1 136 ? -2.232 -6.785 -18.031 1 92.38 136 ALA B CA 1
ATOM 2442 C C . ALA B 1 136 ? -3.352 -6.695 -19.062 1 92.38 136 ALA B C 1
ATOM 2444 O O . ALA B 1 136 ? -4.488 -6.359 -18.719 1 92.38 136 ALA B O 1
ATOM 2445 N N . ILE B 1 137 ? -3.004 -6.957 -20.297 1 91.88 137 ILE B N 1
ATOM 2446 C CA . ILE B 1 137 ? -3.98 -6.93 -21.375 1 91.88 137 ILE B CA 1
ATOM 2447 C C . ILE B 1 137 ? -5.07 -7.965 -21.125 1 91.88 137 ILE B C 1
ATOM 2449 O O . ILE B 1 137 ? -6.262 -7.66 -21.219 1 91.88 137 ILE B O 1
ATOM 2453 N N . ARG B 1 138 ? -4.715 -9.133 -20.781 1 92.69 138 ARG B N 1
ATOM 2454 C CA . ARG B 1 138 ? -5.664 -10.211 -20.531 1 92.69 138 ARG B CA 1
ATOM 2455 C C . ARG B 1 138 ? -6.566 -9.875 -19.344 1 92.69 138 ARG B C 1
ATOM 2457 O O . ARG B 1 138 ? -7.785 -10.055 -19.422 1 92.69 138 ARG B O 1
ATOM 2464 N N . TYR B 1 139 ? -5.973 -9.391 -18.234 1 92.5 139 TYR B N 1
ATOM 2465 C CA . TYR B 1 139 ? -6.734 -9.086 -17.031 1 92.5 139 TYR B CA 1
ATOM 2466 C C . TYR B 1 139 ? -7.75 -7.977 -17.297 1 92.5 139 TYR B C 1
ATOM 2468 O O . TYR B 1 139 ? -8.875 -8.031 -16.812 1 92.5 139 TYR B O 1
ATOM 2476 N N . LYS B 1 140 ? -7.324 -7.043 -18.062 1 94.25 140 LYS B N 1
ATOM 2477 C CA . LYS B 1 140 ? -8.242 -5.973 -18.438 1 94.25 140 LYS B CA 1
ATOM 2478 C C . LYS B 1 140 ? -9.359 -6.5 -19.328 1 94.25 140 LYS B C 1
ATOM 2480 O O . LYS B 1 140 ? -10.539 -6.191 -19.109 1 94.25 140 LYS B O 1
ATOM 2485 N N . SER B 1 141 ? -9.016 -7.254 -20.328 1 92.56 141 SER B N 1
ATOM 2486 C CA . SER B 1 141 ? -9.961 -7.742 -21.328 1 92.56 141 SER B CA 1
ATOM 2487 C C . SER B 1 141 ? -10.953 -8.727 -20.719 1 92.56 141 SER B C 1
ATOM 2489 O O . SER B 1 141 ? -12.148 -8.648 -20.984 1 92.56 141 SER B O 1
ATOM 2491 N N . ILE B 1 142 ? -10.469 -9.641 -19.859 1 89.69 142 ILE B N 1
ATOM 2492 C CA . ILE B 1 142 ? -11.297 -10.734 -19.359 1 89.69 142 ILE B CA 1
ATOM 2493 C C . ILE B 1 142 ? -12.078 -10.273 -18.125 1 89.69 142 ILE B C 1
ATOM 2495 O O . ILE B 1 142 ? -13.25 -10.617 -17.969 1 89.69 142 ILE B O 1
ATOM 2499 N N . TYR B 1 143 ? -11.461 -9.383 -17.281 1 90.56 143 TYR B N 1
ATOM 2500 C CA . TYR B 1 143 ? -12.047 -9.102 -15.977 1 90.56 143 TYR B CA 1
ATOM 2501 C C . TYR B 1 143 ? -12.266 -7.605 -15.781 1 90.56 143 TYR B C 1
ATOM 2503 O O . TYR B 1 143 ? -12.844 -7.18 -14.781 1 90.56 143 TYR B O 1
ATOM 2511 N N . ASP B 1 144 ? -11.781 -6.789 -16.672 1 94.38 144 ASP B N 1
ATOM 2512 C CA . ASP B 1 144 ? -11.789 -5.336 -16.531 1 94.38 144 ASP B CA 1
ATOM 2513 C C . ASP B 1 144 ? -11 -4.898 -15.305 1 94.38 144 ASP B C 1
ATOM 2515 O O . ASP B 1 144 ? -11.43 -3.998 -14.578 1 94.38 144 ASP B O 1
ATOM 2519 N N . ILE B 1 145 ? -9.883 -5.613 -15.078 1 93 145 ILE B N 1
ATOM 2520 C CA . ILE B 1 145 ? -9.031 -5.324 -13.93 1 93 145 ILE B CA 1
ATOM 2521 C C . ILE B 1 145 ? -7.785 -4.566 -14.391 1 93 145 ILE B C 1
ATOM 2523 O O . ILE B 1 145 ? -7.113 -4.984 -15.344 1 93 145 ILE B O 1
ATOM 2527 N N . ASN B 1 146 ? -7.586 -3.41 -13.781 1 92.94 146 ASN B N 1
ATOM 2528 C CA . ASN B 1 146 ? -6.297 -2.734 -13.875 1 92.94 146 ASN B CA 1
ATOM 2529 C C . ASN B 1 146 ? -5.336 -3.203 -12.789 1 92.94 146 ASN B C 1
ATOM 2531 O O . ASN B 1 146 ? -5.473 -2.82 -11.625 1 92.94 146 ASN B O 1
ATOM 2535 N N . ILE B 1 147 ? -4.348 -3.945 -13.141 1 89.38 147 ILE B N 1
ATOM 2536 C 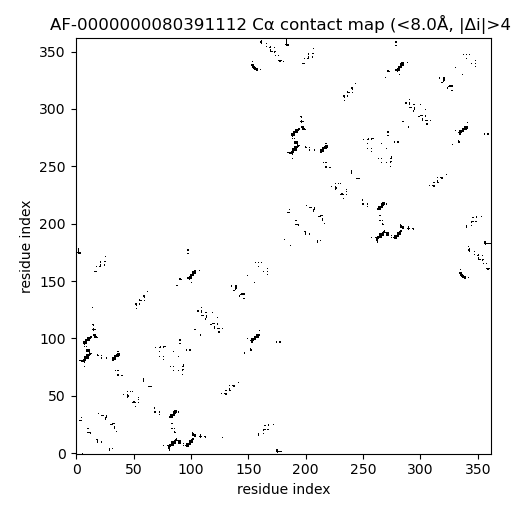CA . ILE B 1 147 ? -3.486 -4.633 -12.188 1 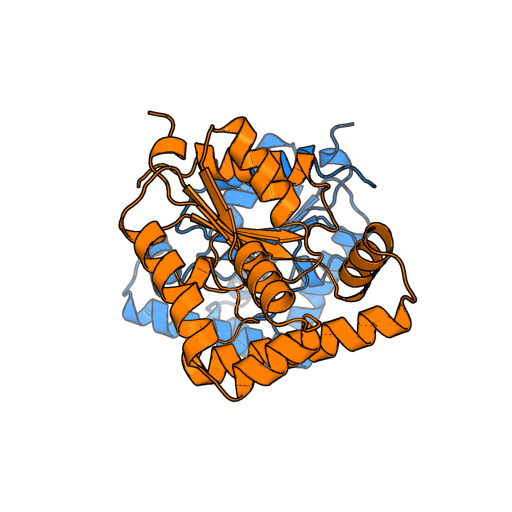89.38 147 ILE B CA 1
ATOM 2537 C C . ILE B 1 147 ? -2.635 -3.617 -11.43 1 89.38 147 ILE B C 1
ATOM 2539 O O . ILE B 1 147 ? -2.102 -3.918 -10.359 1 89.38 147 ILE B O 1
ATOM 2543 N N . ASP B 1 148 ? -2.484 -2.416 -11.977 1 88.25 148 ASP B N 1
ATOM 2544 C CA . ASP B 1 148 ? -1.681 -1.387 -11.328 1 88.25 148 ASP B CA 1
ATOM 2545 C C . ASP B 1 148 ? -2.488 -0.655 -10.258 1 88.25 148 ASP B C 1
ATOM 2547 O O . ASP B 1 148 ? -1.93 0.107 -9.469 1 88.25 148 ASP B O 1
ATOM 2551 N N . ASP B 1 149 ? -3.781 -0.89 -10.312 1 89.38 149 ASP B N 1
ATOM 2552 C CA . ASP B 1 149 ? -4.641 -0.312 -9.281 1 89.38 149 ASP B CA 1
ATOM 2553 C C . ASP B 1 149 ? -4.59 -1.135 -7.996 1 89.38 149 ASP B C 1
ATOM 2555 O O . ASP B 1 149 ? -5.203 -2.201 -7.914 1 89.38 149 ASP B O 1
ATOM 2559 N N . LEU B 1 150 ? -3.961 -0.551 -6.98 1 93.44 150 LEU B N 1
ATOM 2560 C CA . LEU B 1 150 ? -3.758 -1.316 -5.754 1 93.44 150 LEU B CA 1
ATOM 2561 C C . LEU B 1 150 ? -4.785 -0.934 -4.699 1 93.44 150 LEU B C 1
ATOM 2563 O O . LEU B 1 150 ? -4.641 -1.286 -3.525 1 93.44 150 LEU B O 1
ATOM 2567 N N . SER B 1 151 ? -5.848 -0.253 -5.094 1 90.5 151 SER B N 1
ATOM 2568 C CA . SER B 1 151 ? -6.848 0.247 -4.152 1 90.5 151 SER B CA 1
ATOM 2569 C C . SER B 1 151 ? -7.59 -0.898 -3.477 1 90.5 151 SER B C 1
ATOM 2571 O O . SER B 1 151 ? -8.086 -0.749 -2.357 1 90.5 151 SER B O 1
ATOM 2573 N N . ALA B 1 152 ? -7.617 -2.066 -4.066 1 91.56 152 ALA B N 1
ATOM 2574 C CA . ALA B 1 152 ? -8.375 -3.195 -3.541 1 91.56 152 ALA B CA 1
ATOM 2575 C C . ALA B 1 152 ? -7.633 -3.875 -2.396 1 91.56 152 ALA B C 1
ATOM 2577 O O . ALA B 1 152 ? -8.211 -4.672 -1.656 1 91.56 152 ALA B O 1
ATOM 2578 N N . TYR B 1 153 ? -6.391 -3.57 -2.26 1 96.62 153 TYR B N 1
ATOM 2579 C CA . TYR B 1 153 ? -5.574 -4.281 -1.28 1 96.62 153 TYR B CA 1
ATOM 2580 C C . TYR B 1 153 ? -5.578 -3.555 0.059 1 96.62 153 TYR B C 1
ATOM 2582 O O . TYR B 1 153 ? -5.555 -2.322 0.105 1 96.62 153 TYR B O 1
ATOM 2590 N N . ASP B 1 154 ? -5.559 -4.363 1.075 1 97.19 154 ASP B N 1
ATOM 2591 C CA . ASP B 1 154 ? -5.641 -3.848 2.438 1 97.19 154 ASP B CA 1
ATOM 2592 C C . ASP B 1 154 ? -4.266 -3.414 2.941 1 97.19 154 ASP B C 1
ATOM 2594 O O . ASP B 1 154 ? -4.16 -2.521 3.783 1 97.19 154 ASP B O 1
ATOM 2598 N N . LEU B 1 155 ? -3.297 -4.102 2.496 1 98.38 155 LEU B N 1
ATOM 2599 C CA . LEU B 1 155 ? -1.907 -3.877 2.877 1 98.38 155 LEU B CA 1
ATOM 2600 C C . LEU B 1 155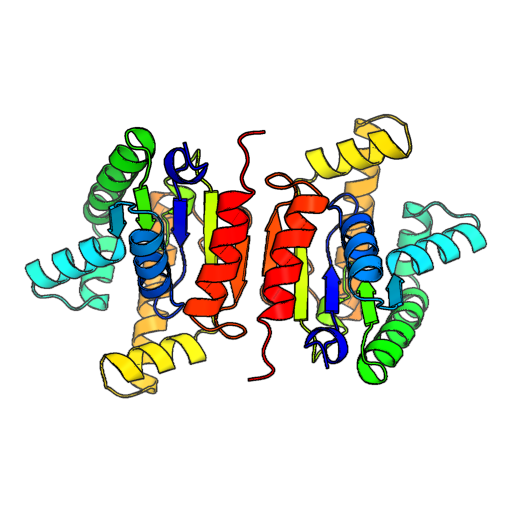 ? -0.983 -4.02 1.673 1 98.38 155 LEU B C 1
ATOM 2602 O O . LEU B 1 155 ? -1.066 -5 0.932 1 98.38 155 LEU B O 1
ATOM 2606 N N . VAL B 1 156 ? -0.22 -3.002 1.396 1 98.62 156 VAL B N 1
ATOM 2607 C CA . VAL B 1 156 ? 0.806 -3.031 0.36 1 98.62 156 VAL B CA 1
ATOM 2608 C C . VAL B 1 156 ? 2.186 -2.852 0.992 1 98.62 156 VAL B C 1
ATOM 2610 O O . VAL B 1 156 ? 2.4 -1.92 1.771 1 98.62 156 VAL B O 1
ATOM 2613 N N . ILE B 1 157 ? 3.143 -3.742 0.678 1 98.56 157 ILE B N 1
ATOM 2614 C CA . ILE B 1 157 ? 4.457 -3.734 1.308 1 98.56 157 ILE B CA 1
ATOM 2615 C C . ILE B 1 157 ? 5.543 -3.738 0.234 1 98.56 157 ILE B C 1
ATOM 2617 O O . ILE B 1 157 ? 5.488 -4.527 -0.71 1 98.56 157 ILE B O 1
ATOM 2621 N N . ASP B 1 158 ? 6.535 -2.867 0.407 1 97.69 158 ASP B N 1
ATOM 2622 C CA . ASP B 1 158 ? 7.695 -2.82 -0.477 1 97.69 158 ASP B CA 1
ATOM 2623 C C . ASP B 1 158 ? 8.773 -3.799 -0.019 1 97.69 158 ASP B C 1
ATOM 2625 O O . ASP B 1 158 ? 9.469 -3.547 0.965 1 97.69 158 ASP B O 1
ATOM 2629 N N . SER B 1 159 ? 8.984 -4.801 -0.76 1 97.75 159 SER B N 1
ATOM 2630 C CA . SER B 1 159 ? 9.906 -5.855 -0.353 1 97.75 159 SER B CA 1
ATOM 2631 C C . SER B 1 159 ? 11.359 -5.426 -0.526 1 97.75 159 SER B C 1
ATOM 2633 O O . SER B 1 159 ? 12.281 -6.207 -0.276 1 97.75 159 SER B O 1
ATOM 2635 N N . GLN B 1 160 ? 11.602 -4.207 -0.955 1 96.06 160 GLN B N 1
ATOM 2636 C CA . GLN B 1 160 ? 12.953 -3.658 -1.01 1 96.06 160 GLN B CA 1
ATOM 2637 C C . GLN B 1 160 ? 13.375 -3.096 0.344 1 96.06 160 GLN B C 1
ATOM 2639 O O . GLN B 1 160 ? 14.562 -2.861 0.584 1 96.06 160 GLN B O 1
ATOM 2644 N N . LYS B 1 161 ? 12.406 -2.904 1.239 1 95.44 161 LYS B N 1
ATOM 2645 C CA . LYS B 1 161 ? 12.68 -2.281 2.531 1 95.44 161 LYS B CA 1
ATOM 2646 C C . LYS B 1 161 ? 12.82 -3.33 3.629 1 95.44 161 LYS B C 1
ATOM 2648 O O . LYS B 1 161 ? 13.484 -3.09 4.641 1 95.44 161 LYS B O 1
ATOM 2653 N N . TRP B 1 162 ? 12.18 -4.441 3.443 1 96.69 162 TRP B N 1
ATOM 2654 C CA . TRP B 1 162 ? 12.195 -5.555 4.387 1 96.69 162 TRP B CA 1
ATOM 2655 C C . TRP B 1 162 ? 12.477 -6.871 3.67 1 96.69 162 TRP B C 1
ATOM 2657 O O . TRP B 1 162 ? 11.992 -7.094 2.559 1 96.69 162 TRP B O 1
ATOM 2667 N N . ASN B 1 163 ? 13.258 -7.77 4.32 1 95.75 163 ASN B N 1
ATOM 2668 C CA . ASN B 1 163 ? 13.43 -9.102 3.748 1 95.75 163 ASN B CA 1
ATOM 2669 C C . ASN B 1 163 ? 12.211 -9.984 4.008 1 95.75 163 ASN B C 1
ATOM 2671 O O . ASN B 1 163 ? 11.25 -9.547 4.637 1 95.75 163 ASN B O 1
ATOM 2675 N N . GLN B 1 164 ? 12.266 -11.18 3.549 1 96.69 164 GLN B N 1
ATOM 2676 C CA . GLN B 1 164 ? 11.109 -12.062 3.58 1 96.69 164 GLN B CA 1
ATOM 2677 C C . GLN B 1 164 ? 10.68 -12.359 5.016 1 96.69 164 GLN B C 1
ATOM 2679 O O . GLN B 1 164 ? 9.484 -12.5 5.297 1 96.69 164 GLN B O 1
ATOM 2684 N N . PHE B 1 165 ? 11.617 -12.492 5.949 1 97.31 165 PHE B N 1
ATOM 2685 C CA . PHE B 1 165 ? 11.281 -12.781 7.34 1 97.31 165 PHE B CA 1
ATOM 2686 C C . PHE B 1 165 ? 10.648 -11.562 8 1 97.31 165 PHE B C 1
ATOM 2688 O O . PHE B 1 165 ? 9.68 -11.695 8.758 1 97.31 165 PHE B O 1
ATOM 2695 N N . GLN B 1 166 ? 11.18 -10.438 7.672 1 97.12 166 GLN B N 1
ATOM 2696 C CA . GLN B 1 166 ? 10.648 -9.188 8.211 1 97.12 166 GLN B CA 1
ATOM 2697 C C . GLN B 1 166 ? 9.25 -8.906 7.672 1 97.12 166 GLN B C 1
ATOM 2699 O O . GLN B 1 166 ? 8.359 -8.5 8.422 1 97.12 166 GLN B O 1
ATOM 2704 N N . ILE B 1 167 ? 9.07 -9.086 6.379 1 98.19 167 ILE B N 1
ATOM 2705 C CA . ILE B 1 167 ? 7.75 -8.93 5.781 1 98.19 167 ILE B CA 1
ATOM 2706 C C . ILE B 1 167 ? 6.77 -9.898 6.438 1 98.19 167 ILE B C 1
ATOM 2708 O O . ILE B 1 167 ? 5.637 -9.531 6.754 1 98.19 167 ILE B O 1
ATOM 2712 N N . THR B 1 168 ? 7.219 -11.141 6.68 1 97.62 168 THR B N 1
ATOM 2713 C CA . THR B 1 168 ? 6.383 -12.141 7.336 1 97.62 168 THR B CA 1
ATOM 2714 C C . THR B 1 168 ? 5.973 -11.672 8.727 1 97.62 168 THR B C 1
ATOM 2716 O O . THR B 1 168 ? 4.828 -11.859 9.141 1 97.62 168 THR B O 1
ATOM 2719 N N . ASN B 1 169 ? 6.855 -11.016 9.422 1 96.88 169 ASN B N 1
ATOM 2720 C CA . ASN B 1 169 ? 6.535 -10.477 10.742 1 96.88 169 ASN B CA 1
ATOM 2721 C C . ASN B 1 169 ? 5.465 -9.391 10.656 1 96.88 169 ASN B C 1
ATOM 2723 O O . ASN B 1 169 ? 4.523 -9.375 11.445 1 96.88 169 ASN B O 1
ATOM 2727 N N . ILE B 1 170 ? 5.609 -8.492 9.719 1 97.56 170 ILE B N 1
ATOM 2728 C CA . ILE B 1 170 ? 4.652 -7.406 9.547 1 97.56 170 ILE B CA 1
ATOM 2729 C C . ILE B 1 170 ? 3.275 -7.98 9.219 1 97.56 170 ILE B C 1
ATOM 2731 O O . ILE B 1 170 ? 2.281 -7.617 9.852 1 97.56 170 ILE B O 1
ATOM 2735 N N . VAL B 1 171 ? 3.232 -8.891 8.281 1 97.38 171 VAL B N 1
ATOM 2736 C CA . VAL B 1 171 ? 1.973 -9.484 7.848 1 97.38 171 VAL B CA 1
ATOM 2737 C C . VAL B 1 171 ? 1.361 -10.289 8.984 1 97.38 171 VAL B C 1
ATOM 2739 O O . VAL B 1 171 ? 0.139 -10.32 9.148 1 97.38 171 VAL B O 1
ATOM 2742 N N . SER B 1 172 ? 2.193 -10.969 9.781 1 95.62 172 SER B N 1
ATOM 2743 C CA . SER B 1 172 ? 1.702 -11.742 10.922 1 95.62 172 SER B CA 1
ATOM 2744 C C . SER B 1 172 ? 0.966 -10.852 11.914 1 95.62 172 SER B C 1
ATOM 2746 O O . SER B 1 172 ? -0.091 -11.227 12.43 1 95.62 172 SER B O 1
ATOM 2748 N N . ILE B 1 173 ? 1.514 -9.68 12.18 1 95.44 173 ILE B N 1
ATOM 2749 C CA . ILE B 1 173 ? 0.861 -8.75 13.094 1 95.44 173 ILE B CA 1
ATOM 2750 C C . ILE B 1 173 ? -0.461 -8.281 12.492 1 95.44 173 ILE B C 1
ATOM 2752 O O . ILE B 1 173 ? -1.461 -8.141 13.203 1 95.44 173 ILE B O 1
ATOM 2756 N N . ALA B 1 174 ? -0.428 -7.992 11.164 1 96 174 ALA B N 1
ATOM 2757 C CA . ALA B 1 174 ? -1.657 -7.598 10.484 1 96 174 ALA B CA 1
ATOM 2758 C C . ALA B 1 174 ? -2.723 -8.688 10.602 1 96 174 ALA B C 1
ATOM 2760 O O . ALA B 1 174 ? -3.887 -8.398 10.875 1 96 174 ALA B O 1
ATOM 2761 N N . ILE B 1 175 ? -2.297 -9.945 10.422 1 93.5 175 ILE B N 1
ATOM 2762 C CA . ILE B 1 175 ? -3.211 -11.078 10.508 1 93.5 175 ILE B CA 1
ATOM 2763 C C . ILE B 1 175 ? -3.752 -11.203 11.93 1 93.5 175 ILE B C 1
ATOM 2765 O O . ILE B 1 175 ? -4.965 -11.312 12.133 1 93.5 175 ILE B O 1
ATOM 2769 N N . ASP B 1 176 ? -2.881 -11.125 12.883 1 92.69 176 ASP B N 1
ATOM 2770 C CA . ASP B 1 176 ? -3.244 -11.344 14.281 1 92.69 176 ASP B CA 1
ATOM 2771 C C . ASP B 1 176 ? -4.164 -10.234 14.797 1 92.69 176 ASP B C 1
ATOM 2773 O O . ASP B 1 176 ? -4.922 -10.445 15.742 1 92.69 176 ASP B O 1
ATOM 2777 N N . ASN B 1 177 ? -4.055 -9.102 14.148 1 89.62 177 ASN B N 1
ATOM 2778 C CA . ASN B 1 177 ? -4.859 -7.961 14.594 1 89.62 177 ASN B CA 1
ATOM 2779 C C . ASN B 1 177 ? -6.09 -7.77 13.711 1 89.62 177 ASN B C 1
ATOM 2781 O O . ASN B 1 177 ? -6.891 -6.859 13.945 1 89.62 177 ASN B O 1
ATOM 2785 N N . TYR B 1 178 ? -6.055 -8.57 12.57 1 82.62 178 TYR B N 1
ATOM 2786 C CA . TYR B 1 178 ? -7.195 -8.492 11.672 1 82.62 178 TYR B CA 1
ATOM 2787 C C . TYR B 1 178 ? -8.469 -8.984 12.352 1 82.62 178 TYR B C 1
ATOM 2789 O O . TYR B 1 178 ? -8.5 -10.094 12.891 1 82.62 178 TYR B O 1
ATOM 2797 N N . SER B 1 179 ? -8.891 -8.547 13.516 1 63.12 179 SER B N 1
ATOM 2798 C CA . SER B 1 179 ? -10.062 -9.078 14.203 1 63.12 179 SER B CA 1
ATOM 2799 C C . SER B 1 179 ? -11.336 -8.766 13.43 1 63.12 179 SER B C 1
ATOM 2801 O O . SER B 1 179 ? -11.414 -7.77 12.711 1 63.12 179 SER B O 1
ATOM 2803 N N . ASP B 1 180 ? -12.07 -9.812 13.023 1 51 180 ASP B N 1
ATOM 2804 C CA . ASP B 1 180 ? -13.445 -9.656 12.547 1 51 180 ASP B CA 1
ATOM 2805 C C . ASP B 1 180 ? -14.125 -8.461 13.211 1 51 180 ASP B C 1
ATOM 2807 O O . ASP B 1 180 ? -14.352 -8.461 14.422 1 51 180 ASP B O 1
ATOM 2811 N N . ILE B 1 181 ? -13.805 -7.207 12.93 1 35.09 181 ILE B N 1
ATOM 2812 C CA . ILE B 1 181 ? -14.859 -6.254 13.273 1 35.09 181 ILE B CA 1
ATOM 2813 C C . ILE B 1 181 ? -16.188 -6.719 12.703 1 35.09 181 ILE B C 1
ATOM 2815 O O . ILE B 1 181 ? -16.25 -7.164 11.547 1 35.09 181 ILE B O 1
#